Protein AF-A0A095A6L1-F1 (afdb_monomer)

Sequence (215 aa):
MIGRLLLNKTKKHEIIIYGRMLADMNKDVTNCPVNNCVIHTDTTRWIQSDLILIPNRQFPSGKRPHQQAWVAFEYESALHTRFSDELNDKINFTASYRFDSTIRTPYGMYTPNEPKTDDINKTIHSTKSENIAKGKDRAVAWIVSNCYPRSPRNVYANELAKYITVDVYGRCGRMTCSGSQCFDLVRKHYKFYLSFENSLCQDYITEKFFFNALM

Organism: Schistosoma haematobium (NCBI:txid6185)

Mean predicted aligned error: 8.1 Å

pLDDT: mean 86.03, std 13.61, range [34.09, 98.44]

Nearest PDB structures (foldseek):
  8d0w-assembly1_A  TM=7.997E-01  e=1.303E-12  Homo sapiens
  3rmv-assembly1_A-2  TM=2.752E-01  e=1.554E+00  Homo sapiens
  3rmw-assembly1_A-2  TM=2.763E-01  e=3.515E+00  Homo sapiens
  8ixq-assembly1_C-3  TM=2.006E-01  e=5.122E+00  Streptomyces lincolnensis

Foldseek 3Di:
DPDDPPDDLPDAAEEEAQDDAPDDDPQQCVPPPRRSYHYDPPNVCQQVGQEYEDAAQGDDPDDHDPRHAYEDEYEDFPVPGDHDPVCPVVHDFYEYLDPPGRHHDNQDDDDDPDPPPVCPVVVVVPPPPDVLCPQAAAEEEEEDAPQQFQDCLVVVLVVVCVPGPYAYEYDNHPHYDDDCVVQVCCSRHYPYYDLDDSHDHPSRRHCSPPVRGPD

Radius of gyration: 22.22 Å; Cα contacts (8 Å, |Δi|>4): 313; chains: 1; bounding box: 54×36×62 Å

Secondary structure (DSSP, 8-state):
---------SSPEEEEE-S--SS------TTSS---EEEE--GGGGGG-SEEEE-SS----S---TT-EEEEEE-S-TTT----GGGGGG-SEEEESSTTSSEE--S------PPPTT-HHHHHHT-----TTTT--EEEEEE---SS-BSTHHHHHHHHTTTS-EEEESTTSSB---TTHHHHHHHHHEEEE----SB--TT---HHHHTTT--

Solvent-accessible surface area (backbone atoms only — not comparable to full-atom values): 13209 Å² total; per-residue (Å²): 132,89,79,75,79,84,70,79,68,83,60,75,41,37,34,26,39,53,36,73,66,93,63,93,70,86,75,78,38,78,89,42,100,74,42,44,60,48,75,39,69,62,54,86,53,52,82,81,24,46,32,37,38,25,43,51,84,45,71,85,93,66,90,75,56,92,80,43,43,32,28,44,34,43,89,64,51,76,93,76,44,69,81,51,81,88,45,58,94,61,48,76,39,37,32,17,40,35,86,86,33,76,40,70,52,48,71,62,79,90,73,82,81,74,71,59,91,85,39,68,75,56,65,68,64,68,69,66,81,69,66,84,53,66,83,36,84,41,56,32,38,32,77,41,65,75,78,81,48,78,32,67,51,66,62,52,53,58,57,50,44,77,81,44,68,60,49,37,25,36,76,66,36,91,39,83,67,62,78,69,59,41,51,54,49,43,66,55,30,32,65,40,68,60,52,73,54,56,47,84,50,82,66,67,59,46,54,44,44,60,64,62,60,70,106

Structure (mmCIF, N/CA/C/O backbone):
data_AF-A0A095A6L1-F1
#
_entry.id   AF-A0A095A6L1-F1
#
loop_
_atom_site.group_PDB
_atom_site.id
_atom_site.type_symbol
_atom_site.label_atom_id
_atom_site.label_alt_id
_atom_site.label_comp_id
_atom_site.label_asym_id
_atom_site.label_entity_id
_atom_site.label_seq_id
_atom_site.pdbx_PDB_ins_code
_atom_site.Cartn_x
_atom_site.Cartn_y
_atom_site.Cartn_z
_atom_site.occupancy
_atom_site.B_iso_or_equiv
_atom_site.auth_seq_id
_atom_site.auth_comp_id
_atom_site.auth_asym_id
_atom_site.auth_atom_id
_atom_site.pdbx_PDB_model_num
ATOM 1 N N . MET A 1 1 ? 27.051 -21.964 -0.707 1.00 34.09 1 MET A N 1
ATOM 2 C CA . MET A 1 1 ? 27.735 -21.281 -1.828 1.00 34.09 1 MET A CA 1
ATOM 3 C C . MET A 1 1 ? 27.238 -19.847 -1.897 1.00 34.09 1 MET A C 1
ATOM 5 O O . MET A 1 1 ? 26.078 -19.634 -2.217 1.00 34.09 1 MET A O 1
ATOM 9 N N . ILE A 1 2 ? 28.076 -18.878 -1.525 1.00 44.38 2 ILE A N 1
ATOM 10 C CA . ILE A 1 2 ? 27.745 -17.447 -1.570 1.00 44.38 2 ILE A CA 1
ATOM 11 C C . ILE A 1 2 ? 28.014 -16.974 -3.001 1.00 44.38 2 ILE A C 1
ATOM 13 O O . ILE A 1 2 ? 29.119 -16.552 -3.333 1.00 44.38 2 ILE A O 1
ATOM 17 N N . GLY A 1 3 ? 27.023 -17.123 -3.879 1.00 37.75 3 GLY A N 1
ATOM 18 C CA . GLY A 1 3 ? 27.090 -16.576 -5.229 1.00 37.75 3 GLY A CA 1
ATOM 19 C C . GLY A 1 3 ? 26.995 -15.055 -5.168 1.00 37.75 3 GLY A C 1
ATOM 20 O O . GLY A 1 3 ? 25.899 -14.508 -5.092 1.00 37.75 3 GLY A O 1
ATOM 21 N N . ARG A 1 4 ? 28.132 -14.350 -5.184 1.00 51.56 4 ARG A N 1
ATOM 22 C CA . ARG A 1 4 ? 28.132 -12.915 -5.491 1.00 51.56 4 ARG A CA 1
ATOM 23 C C . ARG A 1 4 ? 27.831 -12.772 -6.978 1.00 51.56 4 ARG A C 1
ATOM 25 O O . ARG A 1 4 ? 28.688 -13.049 -7.809 1.00 51.56 4 ARG A O 1
ATOM 32 N N . LEU A 1 5 ? 26.611 -12.349 -7.298 1.00 57.62 5 LEU A N 1
ATOM 33 C CA . LEU A 1 5 ? 26.255 -11.865 -8.629 1.00 57.62 5 LEU A CA 1
ATOM 34 C C . LEU A 1 5 ? 27.254 -10.757 -9.007 1.00 57.62 5 LEU A C 1
ATOM 36 O O . LEU A 1 5 ? 27.261 -9.685 -8.397 1.00 57.62 5 LEU A O 1
ATOM 40 N N . LEU A 1 6 ? 28.142 -11.037 -9.964 1.00 53.16 6 LEU A N 1
ATOM 41 C CA . LEU A 1 6 ? 29.071 -10.053 -10.515 1.00 53.16 6 LEU A CA 1
ATOM 42 C C . LEU A 1 6 ? 28.277 -9.121 -11.429 1.00 53.16 6 LEU A C 1
ATOM 44 O O . LEU A 1 6 ? 28.143 -9.341 -12.628 1.00 53.16 6 LEU A O 1
ATOM 48 N N . LEU A 1 7 ? 27.683 -8.100 -10.824 1.00 62.72 7 LEU A N 1
ATOM 49 C CA . LEU A 1 7 ? 26.917 -7.088 -11.532 1.00 62.72 7 LEU A CA 1
ATOM 50 C C . LEU A 1 7 ? 27.897 -6.122 -12.202 1.00 62.72 7 LEU A C 1
ATOM 52 O O . LEU A 1 7 ? 28.748 -5.532 -11.535 1.00 62.72 7 LEU A O 1
ATOM 56 N N . ASN A 1 8 ? 27.800 -5.974 -13.523 1.00 63.81 8 ASN A N 1
ATOM 57 C CA . ASN A 1 8 ? 28.605 -5.010 -14.264 1.00 63.81 8 ASN A CA 1
ATOM 58 C C . ASN A 1 8 ? 28.194 -3.581 -13.860 1.00 63.81 8 ASN A C 1
ATOM 60 O O . ASN A 1 8 ? 27.145 -3.096 -14.275 1.00 63.81 8 ASN A O 1
ATOM 64 N N . LYS A 1 9 ? 29.026 -2.910 -13.055 1.00 68.94 9 LYS A N 1
ATOM 65 C CA . LYS A 1 9 ? 28.759 -1.555 -12.538 1.00 68.94 9 LYS A CA 1
ATOM 66 C C . LYS A 1 9 ? 29.249 -0.420 -13.445 1.00 68.94 9 LYS A C 1
ATOM 68 O O . LYS A 1 9 ? 29.127 0.741 -13.070 1.00 68.94 9 LYS A O 1
ATOM 73 N N . THR A 1 10 ? 29.831 -0.728 -14.608 1.00 77.38 10 THR A N 1
ATOM 74 C CA . THR A 1 10 ? 30.423 0.299 -15.491 1.00 77.38 10 THR A CA 1
ATOM 75 C C . THR A 1 10 ? 29.387 1.029 -16.342 1.00 77.38 10 THR A C 1
ATOM 77 O O . THR A 1 10 ? 29.510 2.233 -16.556 1.00 77.38 10 THR A O 1
ATOM 80 N N . LYS A 1 11 ? 28.336 0.334 -16.793 1.00 85.69 11 LYS A N 1
ATOM 81 C CA . LYS A 1 11 ? 27.222 0.948 -17.526 1.00 85.69 11 LYS A CA 1
ATOM 82 C C . LYS A 1 11 ? 26.260 1.603 -16.535 1.00 85.69 11 LYS A C 1
ATOM 84 O O . LYS A 1 11 ? 25.824 0.946 -15.596 1.00 85.69 11 LYS A O 1
ATOM 89 N N . LYS A 1 12 ? 25.892 2.869 -16.748 1.00 90.12 12 LYS A N 1
ATOM 90 C CA . LYS A 1 12 ? 24.749 3.477 -16.049 1.00 90.12 12 LYS A CA 1
ATOM 91 C C . LYS A 1 12 ? 23.446 3.037 -16.715 1.00 90.12 12 LYS A C 1
ATOM 93 O O . LYS A 1 12 ? 23.370 3.045 -17.941 1.00 90.12 12 LYS A O 1
ATOM 98 N N . HIS A 1 13 ? 22.461 2.660 -15.908 1.00 91.88 13 HIS A N 1
ATOM 99 C CA . HIS A 1 13 ? 21.130 2.277 -16.365 1.00 91.88 13 HIS A CA 1
ATOM 100 C C . HIS A 1 13 ? 20.117 3.392 -16.137 1.00 91.88 13 HIS A C 1
ATOM 102 O O . HIS A 1 13 ? 20.045 3.968 -15.052 1.00 91.88 13 HIS A O 1
ATOM 108 N N . GLU A 1 14 ? 19.317 3.666 -17.156 1.00 94.62 14 GLU A N 1
ATOM 109 C CA . GLU A 1 14 ? 18.352 4.761 -17.177 1.00 94.62 14 GLU A CA 1
ATOM 110 C C . GLU A 1 14 ? 16.942 4.217 -16.907 1.00 94.62 14 GLU A C 1
ATOM 112 O O . GLU A 1 14 ? 16.437 3.375 -17.655 1.00 94.62 14 GLU A O 1
ATOM 117 N N . ILE A 1 15 ? 16.301 4.699 -15.838 1.00 95.19 15 ILE A N 1
ATOM 118 C CA . ILE A 1 15 ? 14.963 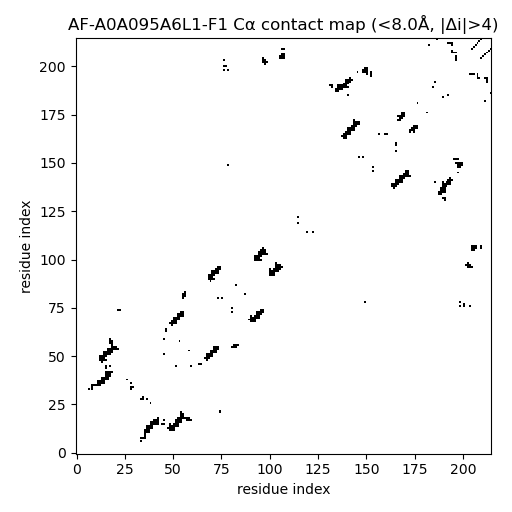4.277 -15.407 1.00 95.19 15 ILE A CA 1
ATOM 119 C C . ILE A 1 15 ? 14.009 5.469 -15.473 1.00 95.19 15 ILE A C 1
ATOM 121 O O . ILE A 1 15 ? 14.272 6.503 -14.861 1.00 95.19 15 ILE A O 1
ATOM 125 N N . ILE A 1 16 ? 12.872 5.326 -16.156 1.00 95.62 16 ILE A N 1
ATOM 126 C CA . ILE A 1 16 ? 11.839 6.370 -16.235 1.00 95.62 16 ILE A CA 1
ATOM 127 C C . ILE A 1 16 ? 10.620 5.969 -15.422 1.00 95.62 16 ILE A C 1
ATOM 129 O O . ILE A 1 16 ? 10.028 4.924 -15.665 1.00 95.62 16 ILE A O 1
ATOM 133 N N . ILE A 1 17 ? 10.186 6.840 -14.519 1.00 94.12 17 ILE A N 1
ATOM 134 C CA . ILE A 1 17 ? 8.842 6.783 -13.945 1.00 94.12 17 ILE A CA 1
ATOM 135 C C . ILE A 1 17 ? 7.921 7.544 -14.895 1.00 94.12 17 ILE A C 1
ATOM 137 O O . ILE A 1 17 ? 7.976 8.771 -14.959 1.00 94.12 17 ILE A O 1
ATOM 141 N N . TYR A 1 18 ? 7.109 6.820 -15.666 1.00 92.50 18 TYR A N 1
ATOM 142 C CA . TYR A 1 18 ? 6.350 7.427 -16.763 1.00 92.50 18 TYR A CA 1
ATOM 143 C C . TYR A 1 18 ? 5.071 8.138 -16.307 1.00 92.50 18 TYR A C 1
ATOM 145 O O . TYR A 1 18 ? 4.607 9.073 -16.949 1.00 92.50 18 TYR A O 1
ATOM 153 N N . GLY A 1 19 ? 4.485 7.700 -15.197 1.00 87.25 19 GLY A N 1
ATOM 154 C CA . GLY A 1 19 ? 3.240 8.251 -14.673 1.00 87.25 19 GLY A CA 1
ATOM 155 C C . GLY A 1 19 ? 3.400 8.848 -13.281 1.00 87.25 19 GLY A C 1
ATOM 156 O O . GLY A 1 19 ? 4.442 8.755 -12.635 1.00 87.25 19 GLY A O 1
ATOM 157 N N . ARG A 1 20 ? 2.312 9.421 -12.769 1.00 85.44 20 ARG A N 1
ATOM 158 C CA . ARG A 1 20 ? 2.208 9.779 -11.354 1.00 85.44 20 ARG A CA 1
ATOM 159 C C . ARG A 1 20 ? 2.160 8.528 -10.470 1.00 85.44 20 ARG A C 1
ATOM 161 O O . ARG A 1 20 ? 1.270 7.696 -10.633 1.00 85.44 20 ARG A O 1
ATOM 168 N N . MET A 1 21 ? 3.074 8.461 -9.507 1.00 83.00 21 MET A N 1
ATOM 169 C CA . MET A 1 21 ? 3.070 7.467 -8.433 1.00 83.00 21 MET A CA 1
ATOM 170 C C . MET A 1 21 ? 2.010 7.821 -7.382 1.00 83.00 21 MET A C 1
ATOM 172 O O . MET A 1 21 ? 1.840 8.995 -7.046 1.00 83.00 21 MET A O 1
ATOM 176 N N . LEU A 1 22 ? 1.308 6.812 -6.860 1.00 77.56 22 LEU A N 1
ATOM 177 C CA . LEU A 1 22 ? 0.374 6.982 -5.737 1.00 77.56 22 LEU A CA 1
ATOM 178 C C . LEU A 1 22 ? 1.087 7.027 -4.382 1.00 77.56 22 LEU A C 1
ATOM 180 O O . LEU A 1 22 ? 0.604 7.682 -3.463 1.00 77.56 22 LEU A O 1
ATOM 184 N N . ALA A 1 23 ? 2.236 6.363 -4.283 1.00 75.75 23 ALA A N 1
ATOM 185 C CA . ALA A 1 23 ? 3.108 6.384 -3.122 1.00 75.75 23 ALA A CA 1
ATOM 186 C C . ALA A 1 23 ? 4.511 6.827 -3.527 1.00 75.75 23 ALA A C 1
ATOM 188 O O . ALA A 1 23 ? 4.993 6.489 -4.613 1.00 75.75 23 ALA A O 1
ATOM 189 N N . ASP A 1 24 ? 5.160 7.586 -2.650 1.00 72.94 24 ASP A N 1
ATOM 190 C CA . ASP A 1 24 ? 6.526 8.026 -2.883 1.00 72.94 24 ASP A CA 1
ATOM 191 C C . ASP A 1 24 ? 7.476 6.827 -2.879 1.00 72.94 24 ASP A C 1
ATOM 193 O O . ASP A 1 24 ? 7.449 5.972 -1.995 1.00 72.94 24 ASP A O 1
ATOM 197 N N . MET A 1 25 ? 8.336 6.778 -3.891 1.00 79.12 25 MET A N 1
ATOM 198 C CA . MET A 1 25 ? 9.403 5.794 -4.001 1.00 79.12 25 MET A CA 1
ATOM 199 C C . MET A 1 25 ? 10.727 6.484 -3.703 1.00 79.12 25 MET A C 1
ATOM 201 O O . MET A 1 25 ? 11.013 7.546 -4.264 1.00 79.12 25 MET A O 1
ATOM 205 N N . ASN A 1 26 ? 11.554 5.865 -2.858 1.00 82.44 26 ASN A N 1
ATOM 206 C CA . ASN A 1 26 ? 12.917 6.333 -2.657 1.00 82.44 26 ASN A CA 1
ATOM 207 C C . ASN A 1 26 ? 13.701 6.189 -3.971 1.00 82.44 26 ASN A C 1
ATOM 209 O O . ASN A 1 26 ? 13.868 5.085 -4.486 1.00 82.44 26 ASN A O 1
ATOM 213 N N . LYS A 1 27 ? 14.150 7.318 -4.524 1.00 85.88 27 LYS A N 1
ATOM 214 C CA . LYS A 1 27 ? 14.928 7.368 -5.771 1.00 85.88 27 LYS A CA 1
ATOM 215 C C . LYS A 1 27 ? 16.436 7.316 -5.524 1.00 85.88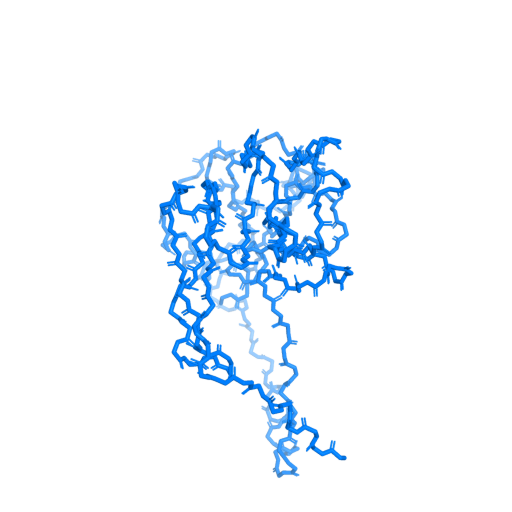 27 LYS A C 1
ATOM 217 O O . LYS A 1 27 ? 17.200 7.230 -6.483 1.00 85.88 27 LYS A O 1
ATOM 222 N N . ASP A 1 28 ? 16.864 7.390 -4.266 1.00 87.69 28 ASP A N 1
ATOM 223 C CA . ASP A 1 28 ? 18.260 7.240 -3.889 1.00 87.69 28 ASP A CA 1
ATOM 224 C C . ASP A 1 28 ? 18.631 5.755 -3.838 1.00 87.69 28 ASP A C 1
ATOM 226 O O . ASP A 1 28 ? 18.217 5.007 -2.951 1.00 87.69 28 ASP A O 1
ATOM 230 N N . VAL A 1 29 ? 19.424 5.340 -4.822 1.00 87.56 29 VAL A N 1
ATOM 231 C CA . VAL A 1 29 ? 19.904 3.964 -4.980 1.00 87.56 29 VAL A CA 1
ATOM 232 C C . VAL A 1 29 ? 21.335 3.775 -4.474 1.00 87.56 29 VAL A C 1
ATOM 234 O O . VAL A 1 29 ? 21.905 2.703 -4.662 1.00 87.56 29 VAL A O 1
ATOM 237 N N . THR A 1 30 ? 21.949 4.782 -3.841 1.00 86.81 30 THR A N 1
ATOM 238 C CA . THR A 1 30 ? 23.368 4.744 -3.428 1.00 86.81 30 THR A CA 1
ATOM 239 C C . THR A 1 30 ? 23.703 3.545 -2.542 1.00 86.81 30 THR A C 1
ATOM 241 O O . THR A 1 30 ? 24.743 2.911 -2.740 1.00 86.81 30 THR A O 1
ATOM 244 N N . ASN A 1 31 ? 22.788 3.194 -1.634 1.00 85.25 31 ASN A N 1
ATOM 245 C CA . ASN A 1 31 ? 22.919 2.090 -0.680 1.00 85.25 31 ASN A CA 1
ATOM 246 C C . ASN A 1 31 ? 22.417 0.735 -1.213 1.00 85.25 31 ASN A C 1
ATOM 248 O O . ASN A 1 31 ? 22.417 -0.257 -0.482 1.00 85.25 31 ASN A O 1
ATOM 252 N N . CYS A 1 32 ? 21.984 0.659 -2.474 1.00 83.44 32 CYS A N 1
ATOM 253 C CA . CYS A 1 32 ? 21.548 -0.594 -3.082 1.00 83.44 32 CYS A CA 1
ATOM 254 C C . CYS A 1 32 ? 22.753 -1.433 -3.561 1.00 83.44 32 CYS A C 1
ATOM 256 O O . CYS A 1 32 ? 23.757 -0.880 -4.018 1.00 83.44 32 CYS A O 1
ATOM 258 N N . PRO A 1 33 ? 22.662 -2.781 -3.549 1.00 84.44 33 PRO A N 1
ATOM 259 C CA . PRO A 1 33 ? 23.710 -3.649 -4.105 1.00 84.44 33 PRO A CA 1
ATOM 260 C C . PRO A 1 33 ? 24.077 -3.308 -5.563 1.00 84.44 33 PRO A C 1
ATOM 262 O O . PRO A 1 33 ? 25.253 -3.371 -5.948 1.00 84.44 33 PRO A O 1
ATOM 265 N N . VAL A 1 34 ? 23.065 -2.899 -6.341 1.00 84.62 34 VAL A N 1
ATOM 266 C CA . VAL A 1 34 ? 23.158 -2.289 -7.675 1.00 84.62 34 VAL A CA 1
ATOM 267 C C . VAL A 1 34 ? 22.797 -0.813 -7.540 1.00 84.62 34 VAL A C 1
ATOM 269 O O . VAL A 1 34 ? 21.657 -0.495 -7.218 1.00 84.62 34 VAL A O 1
ATOM 272 N N . ASN A 1 35 ? 23.758 0.074 -7.781 1.00 87.88 35 ASN A N 1
ATOM 273 C CA . ASN A 1 35 ? 23.603 1.520 -7.590 1.00 87.88 35 ASN A CA 1
ATOM 274 C C . ASN A 1 35 ? 24.013 2.350 -8.820 1.00 87.88 35 ASN A C 1
ATOM 276 O O . ASN A 1 35 ? 23.955 3.575 -8.799 1.00 87.88 35 ASN A O 1
ATOM 280 N N . ASN A 1 36 ? 24.389 1.696 -9.918 1.00 91.00 36 ASN A N 1
ATOM 281 C CA . ASN A 1 36 ? 24.668 2.303 -11.219 1.00 91.00 36 ASN A CA 1
ATOM 282 C C . ASN A 1 36 ? 23.375 2.574 -12.013 1.00 91.00 36 ASN A C 1
ATOM 284 O O . ASN A 1 36 ? 23.319 2.318 -13.214 1.00 91.00 36 ASN A O 1
ATOM 288 N N . CYS A 1 37 ? 22.342 3.092 -11.346 1.00 90.75 37 CYS A N 1
ATOM 289 C CA . CYS A 1 37 ? 21.050 3.433 -11.941 1.00 90.75 37 CYS A CA 1
ATOM 290 C C . CYS A 1 37 ? 20.754 4.922 -11.742 1.00 90.75 37 CYS A C 1
ATOM 292 O O . CYS A 1 37 ? 21.097 5.492 -10.707 1.00 90.75 37 CYS A O 1
ATOM 294 N N . VAL A 1 38 ? 20.085 5.542 -12.710 1.00 92.56 38 VAL A N 1
ATOM 295 C CA . VAL A 1 38 ? 19.577 6.913 -12.610 1.00 92.56 38 VAL A CA 1
ATOM 296 C C . VAL A 1 38 ? 18.078 6.890 -12.875 1.00 92.56 38 VAL A C 1
ATOM 298 O O . VAL A 1 38 ? 17.626 6.380 -13.899 1.00 92.56 38 VAL A O 1
ATOM 301 N N . ILE A 1 39 ? 17.302 7.409 -11.922 1.00 93.69 39 ILE A N 1
ATOM 302 C CA . ILE A 1 39 ? 15.840 7.432 -11.989 1.00 93.69 39 ILE A CA 1
ATOM 303 C C . ILE A 1 39 ? 15.379 8.832 -12.397 1.00 93.69 39 ILE A C 1
ATOM 305 O O . ILE A 1 39 ? 15.656 9.814 -11.707 1.00 93.69 39 ILE A O 1
ATOM 309 N N . HIS A 1 40 ? 14.621 8.918 -13.486 1.00 93.75 40 HIS A N 1
ATOM 310 C CA . HIS A 1 40 ? 14.054 10.155 -14.009 1.00 93.75 40 HIS A CA 1
ATOM 311 C C . HIS A 1 40 ? 12.526 10.144 -13.950 1.00 93.75 40 HIS A C 1
ATOM 313 O O . HIS A 1 40 ? 11.877 9.108 -14.073 1.00 93.75 40 HIS A O 1
ATOM 319 N N . THR A 1 41 ? 11.948 11.333 -13.801 1.00 92.56 41 THR A N 1
ATOM 320 C CA . THR A 1 41 ? 10.503 11.584 -13.951 1.00 92.56 41 THR A CA 1
ATOM 321 C C . THR A 1 41 ? 10.171 12.347 -15.230 1.00 92.56 41 THR A C 1
ATOM 323 O O . THR A 1 41 ? 9.002 12.571 -15.523 1.00 92.56 41 THR A O 1
ATOM 326 N N . ASP A 1 42 ? 11.189 12.780 -15.977 1.00 93.44 42 ASP A N 1
ATOM 327 C CA . ASP A 1 42 ? 11.012 13.386 -17.291 1.00 93.44 42 ASP A CA 1
ATOM 328 C C . ASP A 1 42 ? 10.680 12.291 -18.308 1.00 93.44 42 ASP A C 1
ATOM 330 O O . ASP A 1 42 ? 11.540 11.518 -18.740 1.00 93.44 42 ASP A O 1
ATOM 334 N N . THR A 1 43 ? 9.402 12.219 -18.666 1.00 93.94 43 THR A N 1
ATOM 335 C CA . THR A 1 43 ? 8.849 11.186 -19.541 1.00 93.94 43 THR A CA 1
ATOM 336 C C . THR A 1 43 ? 9.308 11.330 -20.989 1.00 93.94 43 THR A C 1
ATOM 338 O O . THR A 1 43 ? 9.207 10.367 -21.749 1.00 93.94 43 THR A O 1
ATOM 341 N N . THR A 1 44 ? 9.865 12.480 -21.388 1.00 93.94 44 THR A N 1
ATOM 342 C CA . THR A 1 44 ? 10.368 12.701 -22.756 1.00 93.94 44 THR A CA 1
ATOM 343 C C . THR A 1 44 ? 11.585 11.830 -23.077 1.00 93.94 44 THR A C 1
ATOM 345 O O . THR A 1 44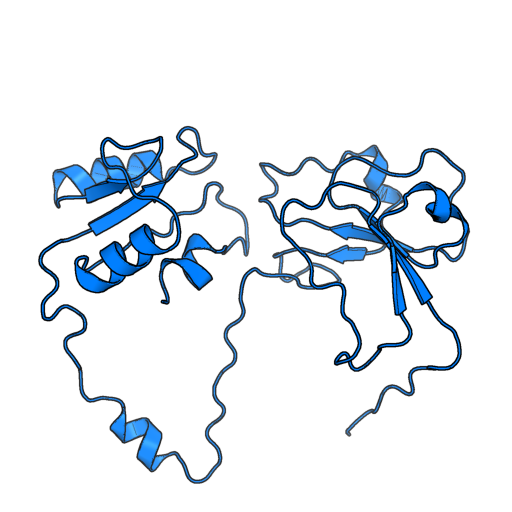 ? 11.808 11.474 -24.233 1.00 93.94 44 THR A O 1
ATOM 348 N N . ARG A 1 45 ? 12.314 11.391 -22.043 1.00 93.75 45 ARG A N 1
ATOM 349 C CA . ARG A 1 45 ? 13.508 10.533 -22.130 1.00 93.75 45 ARG A CA 1
ATOM 350 C C . ARG A 1 45 ? 13.203 9.045 -22.287 1.00 93.75 45 ARG A C 1
ATOM 352 O O . ARG A 1 45 ? 14.107 8.211 -22.232 1.00 93.75 45 ARG A O 1
ATOM 359 N N . TRP A 1 46 ? 11.929 8.684 -22.442 1.00 95.12 46 TRP A N 1
ATOM 360 C CA . TRP A 1 46 ? 11.517 7.286 -22.449 1.00 95.12 46 TRP A CA 1
ATOM 361 C C . TRP A 1 46 ? 12.231 6.468 -23.526 1.00 95.12 46 TRP A C 1
ATOM 363 O O . TRP A 1 46 ? 12.580 5.333 -23.242 1.00 95.12 46 TRP A O 1
ATOM 373 N N . ILE A 1 47 ? 12.540 7.018 -24.705 1.00 95.44 47 ILE A N 1
ATOM 374 C CA . ILE A 1 47 ? 13.206 6.276 -25.795 1.00 95.44 47 ILE A CA 1
ATOM 375 C C . ILE A 1 47 ? 14.618 5.813 -25.404 1.00 95.44 47 ILE A C 1
ATOM 377 O O . ILE A 1 47 ? 15.028 4.722 -25.790 1.00 95.44 47 ILE A O 1
ATOM 381 N N . GLN A 1 48 ? 15.362 6.621 -24.645 1.00 93.12 48 GLN A N 1
ATOM 382 C CA . GLN A 1 48 ? 16.752 6.328 -24.274 1.00 93.12 48 GLN A CA 1
ATOM 383 C C . GLN A 1 48 ? 16.871 5.434 -23.033 1.00 93.12 48 GLN A C 1
ATOM 385 O O . GLN A 1 48 ? 17.971 5.014 -22.685 1.00 93.12 48 GLN A O 1
ATOM 390 N N . SER A 1 49 ? 15.756 5.169 -22.353 1.00 95.38 49 SER A N 1
ATOM 391 C CA . SER A 1 49 ? 15.748 4.423 -21.101 1.00 95.38 49 SER A CA 1
ATOM 392 C C . SER A 1 49 ? 15.903 2.916 -21.285 1.00 95.38 49 SER A C 1
ATOM 394 O O . SER A 1 49 ? 15.369 2.337 -22.236 1.00 95.38 49 SER A O 1
ATOM 396 N N . ASP A 1 50 ? 16.590 2.269 -20.341 1.00 95.00 50 ASP A N 1
ATOM 397 C CA . ASP A 1 50 ? 16.658 0.808 -20.267 1.00 95.00 50 ASP A CA 1
ATOM 398 C C . ASP A 1 50 ? 15.373 0.230 -19.645 1.00 95.00 50 ASP A C 1
ATOM 400 O O . ASP A 1 50 ? 14.973 -0.888 -19.975 1.00 95.00 50 ASP A O 1
ATOM 404 N N . LEU A 1 51 ? 14.708 0.976 -18.753 1.00 95.31 51 LEU A N 1
ATOM 405 C CA . LEU A 1 51 ? 13.511 0.519 -18.047 1.00 95.31 51 LEU A CA 1
ATOM 406 C C . LEU A 1 51 ? 12.478 1.634 -17.860 1.00 95.31 51 LEU A C 1
ATOM 408 O O . LEU A 1 51 ? 12.812 2.755 -17.477 1.00 95.31 51 LEU A O 1
ATOM 412 N N . ILE A 1 52 ? 11.203 1.295 -18.052 1.00 95.31 52 ILE A N 1
ATOM 413 C CA . ILE A 1 52 ? 10.067 2.172 -17.762 1.00 95.31 52 ILE A CA 1
ATOM 414 C C . ILE A 1 52 ? 9.229 1.574 -16.637 1.00 95.31 52 ILE A C 1
ATOM 416 O O . ILE A 1 52 ? 8.712 0.466 -16.759 1.00 95.31 52 ILE A O 1
ATOM 420 N N . LEU A 1 53 ? 9.068 2.337 -15.561 1.00 94.06 53 LEU A N 1
ATOM 421 C CA . LEU A 1 53 ? 8.120 2.082 -14.490 1.00 94.06 53 LEU A CA 1
ATOM 422 C C . LEU A 1 53 ? 6.786 2.755 -14.833 1.00 94.06 53 LEU A C 1
ATOM 424 O O . LEU A 1 53 ? 6.723 3.971 -15.044 1.00 94.06 53 LEU A O 1
ATOM 428 N N . ILE A 1 54 ? 5.724 1.958 -14.882 1.00 91.88 54 ILE A N 1
ATOM 429 C CA . ILE A 1 54 ? 4.376 2.356 -15.287 1.00 91.88 54 ILE A CA 1
ATOM 430 C C . ILE A 1 54 ? 3.468 2.236 -14.056 1.00 91.88 54 ILE A C 1
ATOM 432 O O . ILE A 1 54 ? 2.961 1.149 -13.781 1.00 91.88 54 ILE A O 1
ATOM 436 N N . PRO A 1 55 ? 3.291 3.321 -13.278 1.00 89.06 55 PRO A N 1
ATOM 437 C CA . PRO A 1 55 ? 2.532 3.283 -12.026 1.00 89.06 55 PRO A CA 1
ATOM 438 C C . PRO A 1 55 ? 1.022 3.457 -12.191 1.00 89.06 55 PRO A C 1
ATOM 440 O O . PRO A 1 55 ? 0.286 3.528 -11.212 1.00 89.06 55 PRO A O 1
ATOM 443 N N . ASN A 1 56 ? 0.568 3.674 -13.423 1.00 83.06 56 ASN A N 1
ATOM 444 C CA . ASN A 1 56 ? -0.827 3.886 -13.768 1.00 83.06 56 ASN A CA 1
ATOM 445 C C . ASN A 1 56 ? -1.015 3.625 -15.274 1.00 83.06 56 ASN A C 1
ATOM 447 O O . ASN A 1 56 ? -0.160 3.053 -15.937 1.00 83.06 56 ASN A O 1
ATOM 451 N N . ARG A 1 57 ? -2.130 4.076 -15.849 1.00 79.44 57 ARG A N 1
ATOM 452 C CA . ARG A 1 57 ? -2.489 3.861 -17.262 1.00 79.44 57 ARG A CA 1
ATOM 453 C C . ARG A 1 57 ? -1.698 4.683 -18.284 1.00 79.44 57 ARG A C 1
ATOM 455 O O . ARG A 1 57 ? -2.010 4.619 -19.467 1.00 79.44 57 ARG A O 1
ATOM 462 N N . GLN A 1 58 ? -0.747 5.503 -17.859 1.00 85.94 58 GLN A N 1
ATOM 463 C CA . GLN A 1 58 ? 0.044 6.327 -18.763 1.00 85.94 58 GLN A CA 1
ATOM 464 C C . GLN A 1 58 ? 1.284 5.550 -19.190 1.00 85.94 58 GLN A C 1
ATOM 466 O O . GLN A 1 58 ? 2.084 5.132 -18.355 1.00 85.94 58 GLN A O 1
ATOM 471 N N . PHE A 1 59 ? 1.443 5.378 -20.498 1.00 88.69 59 PHE A N 1
ATOM 472 C CA . PHE A 1 59 ? 2.594 4.724 -21.107 1.00 88.69 59 PHE A CA 1
ATOM 473 C C . PHE A 1 59 ? 2.908 5.361 -22.472 1.00 88.69 59 PHE A C 1
ATOM 475 O O . PHE A 1 59 ? 2.027 5.993 -23.066 1.00 88.69 59 PHE A O 1
ATOM 482 N N . PRO A 1 60 ? 4.144 5.222 -22.986 1.00 91.38 60 PRO A N 1
ATOM 483 C CA . PRO A 1 60 ? 4.516 5.799 -24.273 1.00 91.38 60 PRO A CA 1
ATOM 484 C C . PRO A 1 60 ? 3.693 5.263 -25.453 1.00 91.38 60 PRO A C 1
ATOM 486 O O . PRO A 1 60 ? 3.486 4.058 -25.578 1.00 91.38 60 PRO A O 1
ATOM 489 N N . SER A 1 61 ? 3.303 6.147 -26.376 1.00 87.31 61 SER A N 1
ATOM 490 C CA . SER A 1 61 ? 2.541 5.812 -27.593 1.00 87.31 61 SER A CA 1
ATOM 491 C C . SER A 1 61 ? 3.408 5.471 -28.821 1.00 87.31 61 SER A C 1
ATOM 493 O O . SER A 1 61 ? 2.900 5.396 -29.937 1.00 87.31 61 SER A O 1
ATOM 495 N N . GLY A 1 62 ? 4.717 5.259 -28.641 1.00 87.06 62 GLY A N 1
ATOM 496 C CA . GLY A 1 62 ? 5.669 4.995 -29.727 1.00 87.06 62 GLY A CA 1
ATOM 497 C C . GLY A 1 62 ? 6.121 3.537 -29.846 1.00 87.06 62 GLY A C 1
ATOM 498 O O . GLY A 1 62 ? 5.806 2.684 -29.015 1.00 87.06 62 GLY A O 1
ATOM 499 N N . LYS A 1 63 ? 6.930 3.250 -30.877 1.00 90.25 63 LYS A N 1
ATOM 500 C CA . LYS A 1 63 ? 7.583 1.942 -31.027 1.00 90.25 63 LYS A CA 1
ATOM 501 C C . LYS A 1 63 ? 8.597 1.748 -29.900 1.00 90.25 63 LYS A C 1
ATOM 503 O O . LYS A 1 63 ? 9.606 2.446 -29.836 1.00 90.25 63 LYS A O 1
ATOM 508 N N . ARG A 1 64 ? 8.326 0.776 -29.033 1.00 91.25 64 ARG A N 1
ATOM 509 C CA . ARG A 1 64 ? 9.202 0.400 -27.924 1.00 91.25 64 ARG A CA 1
ATOM 510 C C . ARG A 1 64 ? 10.579 -0.070 -28.437 1.00 91.25 64 ARG A C 1
ATOM 512 O O . ARG A 1 64 ? 10.620 -0.960 -29.291 1.00 91.25 64 ARG A O 1
ATOM 519 N N . PRO A 1 65 ? 11.698 0.471 -27.916 1.00 94.25 65 PRO A N 1
ATOM 520 C CA . PRO A 1 65 ? 13.033 -0.051 -28.196 1.00 94.25 65 PRO A CA 1
ATOM 521 C C . PRO A 1 65 ? 13.171 -1.517 -27.768 1.00 94.25 65 PRO A C 1
ATOM 523 O O . PRO A 1 65 ? 12.725 -1.896 -26.688 1.00 94.25 65 PRO A O 1
ATOM 526 N N . HIS A 1 66 ? 13.834 -2.340 -28.585 1.00 89.81 66 HIS A N 1
ATOM 527 C CA . HIS A 1 66 ? 13.908 -3.794 -28.370 1.00 89.81 66 HIS A CA 1
ATOM 528 C C . HIS A 1 66 ? 14.500 -4.210 -27.013 1.00 89.81 66 HIS A C 1
ATOM 530 O O . HIS A 1 66 ? 14.102 -5.234 -26.471 1.00 89.81 66 HIS A O 1
ATOM 536 N N . GLN A 1 67 ? 15.438 -3.432 -26.466 1.00 91.19 67 GLN A N 1
ATOM 537 C CA . GLN A 1 67 ? 16.123 -3.748 -25.204 1.00 91.19 67 GLN A CA 1
ATOM 538 C C . GLN A 1 67 ? 15.491 -3.087 -23.973 1.00 91.19 67 GLN A C 1
ATOM 540 O O . GLN A 1 67 ? 15.902 -3.368 -22.853 1.00 91.19 67 GLN A O 1
ATOM 545 N N . GLN A 1 68 ? 14.507 -2.208 -24.164 1.00 94.50 68 GLN A N 1
ATOM 546 C CA . GLN A 1 68 ? 13.861 -1.507 -23.062 1.00 94.50 68 GLN A CA 1
ATOM 547 C C . GLN A 1 68 ? 12.866 -2.431 -22.376 1.00 94.50 68 GLN A C 1
ATOM 549 O O . GLN A 1 68 ? 12.059 -3.028 -23.079 1.00 94.50 68 GLN A O 1
ATOM 554 N N . ALA A 1 69 ? 12.862 -2.516 -21.046 1.00 95.06 69 ALA A N 1
ATOM 555 C CA . ALA A 1 69 ? 11.889 -3.283 -20.265 1.00 95.06 69 ALA A CA 1
ATOM 556 C C . ALA A 1 69 ? 10.774 -2.391 -19.705 1.00 95.06 69 ALA A C 1
ATOM 558 O O . ALA A 1 69 ? 11.020 -1.250 -19.319 1.00 95.06 69 ALA A O 1
ATOM 559 N N . TRP A 1 70 ? 9.543 -2.899 -19.642 1.00 94.56 70 TRP A N 1
ATOM 560 C CA . TRP A 1 70 ? 8.410 -2.199 -19.029 1.00 94.56 70 TRP A CA 1
ATOM 561 C C . TRP A 1 70 ? 7.964 -2.935 -17.767 1.00 94.56 70 TRP A C 1
ATOM 563 O O . TRP A 1 70 ? 7.781 -4.157 -17.778 1.00 94.56 70 TRP A O 1
ATOM 573 N N . VAL A 1 71 ? 7.789 -2.177 -16.687 1.00 94.12 71 VAL A N 1
ATOM 574 C CA . VAL A 1 71 ? 7.395 -2.669 -15.369 1.00 94.12 71 VAL A CA 1
ATOM 575 C C . VAL A 1 71 ? 6.060 -2.055 -14.985 1.00 94.12 71 VAL A C 1
ATOM 577 O O . VAL A 1 71 ? 5.957 -0.842 -14.814 1.00 94.12 71 VAL A O 1
ATOM 580 N N . ALA A 1 72 ? 5.052 -2.900 -14.816 1.00 91.75 72 ALA A N 1
ATOM 581 C CA . ALA A 1 72 ? 3.778 -2.512 -14.231 1.00 91.75 72 ALA A CA 1
ATOM 582 C C . ALA A 1 72 ? 3.965 -2.338 -12.720 1.00 91.75 72 ALA A C 1
ATOM 584 O O . ALA A 1 72 ? 4.258 -3.315 -12.034 1.00 91.75 72 ALA A O 1
ATOM 585 N N . PHE A 1 73 ? 3.828 -1.117 -12.210 1.00 90.62 73 PHE A N 1
ATOM 586 C CA . PHE A 1 73 ? 3.977 -0.816 -10.788 1.00 90.62 73 PHE A CA 1
ATOM 587 C C . PHE A 1 73 ? 2.614 -0.552 -10.155 1.00 90.62 73 PHE A C 1
ATOM 589 O O . PHE A 1 73 ? 1.940 0.398 -10.538 1.00 90.62 73 PHE A O 1
ATOM 596 N N . GLU A 1 74 ? 2.216 -1.363 -9.176 1.00 87.38 74 GLU A N 1
ATOM 597 C CA . GLU A 1 74 ? 0.921 -1.224 -8.507 1.00 87.38 74 GLU A CA 1
ATOM 598 C C . GLU A 1 74 ? 1.034 -1.219 -7.006 1.00 87.38 74 GLU A C 1
ATOM 600 O O . GLU A 1 74 ? 1.599 -2.116 -6.379 1.00 87.38 74 GLU A O 1
ATOM 605 N N . TYR A 1 75 ? 0.393 -0.206 -6.446 1.00 87.62 75 TYR A N 1
ATOM 606 C CA . TYR A 1 75 ? 0.309 -0.010 -5.014 1.00 87.62 75 TYR A CA 1
ATOM 607 C C . TYR A 1 75 ? -1.111 -0.253 -4.490 1.00 87.62 75 TYR A C 1
ATOM 609 O O . TYR A 1 75 ? -1.283 -0.646 -3.344 1.00 87.62 75 TYR A O 1
ATOM 617 N N . GLU A 1 76 ? -2.129 -0.085 -5.339 1.00 89.38 76 GLU A N 1
ATOM 618 C CA . GLU A 1 76 ? -3.539 -0.239 -4.974 1.00 89.38 76 GLU A CA 1
ATOM 619 C C . GLU A 1 76 ? -4.091 -1.627 -5.308 1.00 89.38 76 GLU A C 1
ATOM 621 O O . GLU A 1 76 ? -3.572 -2.362 -6.146 1.00 89.38 76 GLU A O 1
ATOM 626 N N . SER A 1 77 ? -5.193 -1.990 -4.649 1.00 90.81 77 SER A N 1
ATOM 627 C CA . SER A 1 77 ? -5.875 -3.266 -4.890 1.00 90.81 77 SER A CA 1
ATOM 628 C C . SER A 1 77 ? -6.295 -3.443 -6.356 1.00 90.81 77 SER A C 1
ATOM 630 O O . SER A 1 77 ? -6.680 -2.473 -7.009 1.00 90.81 77 SER A O 1
ATOM 632 N N . ALA A 1 78 ? -6.384 -4.687 -6.839 1.00 88.50 78 ALA A N 1
ATOM 633 C CA . ALA A 1 78 ? -6.810 -4.982 -8.214 1.00 88.50 78 ALA A CA 1
ATOM 634 C C . ALA A 1 78 ? -8.201 -4.411 -8.583 1.00 88.50 78 ALA A C 1
ATOM 636 O O . ALA A 1 78 ? -8.487 -4.184 -9.751 1.00 88.50 78 ALA A O 1
ATOM 637 N N . LEU A 1 79 ? -9.065 -4.150 -7.593 1.00 88.50 79 LEU A N 1
ATOM 638 C CA . LEU A 1 79 ? -10.390 -3.539 -7.788 1.00 88.50 79 LEU A CA 1
ATOM 639 C C . LEU A 1 79 ? -10.346 -2.011 -7.979 1.00 88.50 79 LEU A C 1
ATOM 641 O O . LEU A 1 79 ? -11.336 -1.406 -8.403 1.00 88.50 79 LEU A O 1
ATOM 645 N N . HIS A 1 80 ? -9.222 -1.387 -7.634 1.00 84.94 80 HIS A N 1
ATOM 646 C CA . HIS A 1 80 ? -8.957 0.046 -7.773 1.00 84.94 80 HIS A CA 1
ATOM 647 C C . HIS A 1 80 ? -7.902 0.341 -8.842 1.00 84.94 80 HIS A C 1
ATOM 649 O O . HIS A 1 80 ? -7.909 1.421 -9.434 1.00 84.94 80 HIS A O 1
ATOM 655 N N . THR A 1 81 ? -7.074 -0.646 -9.156 1.00 79.06 81 THR A N 1
ATOM 656 C CA . THR A 1 81 ? -6.209 -0.670 -10.322 1.00 79.06 81 THR A CA 1
ATOM 657 C C . THR A 1 81 ? -7.016 -0.965 -11.573 1.00 79.06 81 THR A C 1
ATOM 659 O O . THR A 1 81 ? -8.003 -1.698 -11.571 1.00 79.06 81 THR A O 1
ATOM 662 N N . ARG A 1 82 ? -6.587 -0.386 -12.688 1.00 68.44 82 ARG A N 1
ATOM 663 C CA . ARG A 1 82 ? -7.138 -0.747 -13.982 1.00 68.44 82 ARG A CA 1
ATOM 664 C C . ARG A 1 82 ? -6.044 -0.731 -15.045 1.00 68.44 82 ARG A C 1
ATOM 666 O O . ARG A 1 82 ? -6.096 0.110 -15.943 1.00 68.44 82 ARG A O 1
ATOM 673 N N . PHE A 1 83 ? -5.047 -1.604 -14.955 1.00 68.00 83 PHE A N 1
ATOM 674 C CA . PHE A 1 83 ? -4.192 -1.834 -16.118 1.00 68.00 83 PHE A CA 1
ATOM 675 C C . PHE A 1 83 ? -5.072 -2.300 -17.273 1.00 68.00 83 PHE A C 1
ATOM 677 O O . PHE A 1 83 ? -5.866 -3.222 -17.113 1.00 68.00 83 PHE A O 1
ATOM 684 N N . SER A 1 84 ? -5.056 -1.558 -18.377 1.00 61.47 84 SER A N 1
ATOM 685 C CA . SER A 1 84 ? -5.862 -1.893 -19.545 1.00 61.47 84 SER A CA 1
ATOM 686 C C . SER A 1 84 ? -5.345 -3.178 -20.186 1.00 61.47 84 SER A C 1
ATOM 688 O O . SER A 1 84 ? -4.155 -3.488 -20.090 1.00 61.47 84 SER A O 1
ATOM 690 N N . ASP A 1 85 ? -6.216 -3.863 -20.928 1.00 64.81 85 ASP A N 1
ATOM 691 C CA . ASP A 1 85 ? -5.818 -4.955 -21.826 1.00 64.81 85 ASP A CA 1
ATOM 692 C C . ASP A 1 85 ? -4.696 -4.511 -22.793 1.00 64.81 85 ASP A C 1
ATOM 694 O O . ASP A 1 85 ? -3.862 -5.308 -23.210 1.00 64.81 85 ASP A O 1
ATOM 698 N N . GLU A 1 86 ? -4.600 -3.207 -23.082 1.00 66.56 86 GLU A N 1
ATOM 699 C CA . GLU A 1 86 ? -3.609 -2.591 -23.976 1.00 66.56 86 GLU A CA 1
ATOM 700 C C . GLU A 1 86 ? -2.152 -2.687 -23.495 1.00 66.56 86 GLU A C 1
ATOM 702 O O . GLU A 1 86 ? -1.229 -2.469 -24.294 1.00 66.56 86 GLU A O 1
ATOM 707 N N . LEU A 1 87 ? -1.940 -2.936 -22.199 1.00 74.75 87 LEU A N 1
ATOM 708 C CA . LEU A 1 87 ? -0.615 -3.099 -21.603 1.00 74.75 87 LEU A CA 1
ATOM 709 C C . LEU A 1 87 ? -0.196 -4.566 -21.507 1.00 74.75 87 LEU A C 1
ATOM 711 O O . LEU A 1 87 ? 0.998 -4.808 -21.369 1.00 74.75 87 LEU A O 1
ATOM 715 N N . ASN A 1 88 ? -1.125 -5.522 -21.602 1.00 71.94 88 ASN A N 1
ATOM 716 C CA . ASN A 1 88 ? -0.892 -6.908 -21.189 1.00 71.94 88 ASN A CA 1
ATOM 717 C C . ASN A 1 88 ? 0.349 -7.520 -21.867 1.00 71.94 88 ASN A C 1
ATOM 719 O O . ASN A 1 88 ? 1.323 -7.853 -21.196 1.00 71.94 88 ASN A O 1
ATOM 723 N N . ASP A 1 89 ? 0.401 -7.494 -23.201 1.00 81.81 89 ASP A N 1
ATOM 724 C CA . ASP A 1 89 ? 1.530 -8.044 -23.971 1.00 81.81 89 ASP A CA 1
ATOM 725 C C . ASP A 1 89 ? 2.768 -7.124 -24.004 1.00 81.81 89 ASP A C 1
ATOM 727 O O . ASP A 1 89 ? 3.795 -7.447 -24.604 1.00 81.81 89 ASP A O 1
ATOM 731 N N . LYS A 1 90 ? 2.683 -5.941 -23.383 1.00 85.88 90 LYS A N 1
ATOM 732 C CA . LYS A 1 90 ? 3.757 -4.939 -23.347 1.00 85.88 90 LYS A CA 1
ATOM 733 C C . LYS A 1 90 ? 4.517 -4.934 -22.028 1.00 85.88 90 LYS A C 1
ATOM 735 O O . LYS A 1 90 ?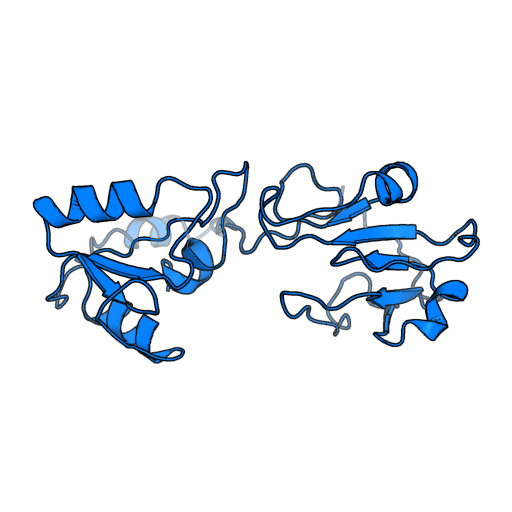 5.569 -4.301 -21.970 1.00 85.88 90 LYS A O 1
ATOM 740 N N . ILE A 1 91 ? 4.023 -5.587 -20.980 1.00 90.69 91 ILE A N 1
ATOM 741 C CA . ILE A 1 91 ? 4.681 -5.630 -19.671 1.00 90.69 91 ILE A CA 1
ATOM 742 C C . ILE A 1 91 ? 5.647 -6.814 -19.604 1.00 90.69 91 ILE A C 1
ATOM 744 O O . ILE A 1 91 ? 5.307 -7.932 -19.970 1.00 90.69 91 ILE A O 1
ATOM 748 N N . ASN A 1 92 ? 6.865 -6.580 -19.110 1.00 94.25 92 ASN A N 1
ATOM 749 C CA . ASN A 1 92 ? 7.830 -7.656 -18.850 1.00 94.25 92 ASN A CA 1
ATOM 750 C C . ASN A 1 92 ? 7.787 -8.121 -17.405 1.00 94.25 92 ASN A C 1
ATOM 752 O O . ASN A 1 92 ? 7.961 -9.305 -17.139 1.00 94.25 92 ASN A O 1
ATOM 756 N N . PHE A 1 93 ? 7.605 -7.177 -16.484 1.00 94.31 93 PHE A N 1
ATOM 757 C CA . PHE A 1 93 ? 7.695 -7.430 -15.057 1.00 94.31 93 PHE A CA 1
ATOM 758 C C . PHE A 1 93 ? 6.562 -6.732 -14.319 1.00 94.31 93 PHE A C 1
ATOM 760 O O . PHE A 1 93 ? 6.137 -5.636 -14.686 1.00 94.31 93 PHE A O 1
ATOM 767 N N . THR A 1 94 ? 6.112 -7.347 -13.237 1.00 92.38 94 THR A N 1
ATOM 768 C CA . THR A 1 94 ? 5.168 -6.738 -12.301 1.00 92.38 94 THR A CA 1
ATOM 769 C C . THR A 1 94 ? 5.896 -6.362 -11.019 1.00 92.38 94 THR A C 1
ATOM 771 O O . THR A 1 94 ? 6.709 -7.133 -10.511 1.00 92.38 94 THR A O 1
ATOM 774 N N . ALA A 1 95 ? 5.609 -5.176 -10.498 1.00 93.06 95 ALA A N 1
ATOM 775 C CA . ALA A 1 95 ? 6.072 -4.687 -9.211 1.00 93.06 95 ALA A CA 1
ATOM 776 C C . ALA A 1 95 ? 4.851 -4.346 -8.350 1.00 93.06 95 ALA A C 1
ATOM 778 O O . ALA A 1 95 ? 4.179 -3.353 -8.617 1.00 93.06 95 ALA A O 1
ATOM 779 N N . SER A 1 96 ? 4.494 -5.207 -7.392 1.00 91.75 96 SER A N 1
ATOM 780 C CA . SER A 1 96 ? 3.283 -5.005 -6.578 1.00 91.75 96 SER A CA 1
ATOM 781 C C . SER A 1 96 ? 3.353 -5.682 -5.208 1.00 91.75 96 SER A C 1
ATOM 783 O O . SER A 1 96 ? 4.304 -6.404 -4.905 1.00 91.75 96 SER A O 1
ATOM 785 N N . TYR A 1 97 ? 2.311 -5.499 -4.392 1.00 92.19 97 TYR A N 1
ATOM 786 C CA . TYR A 1 97 ? 2.164 -6.182 -3.102 1.00 92.19 97 TYR A CA 1
ATOM 787 C C . TYR A 1 97 ? 1.985 -7.706 -3.216 1.00 92.19 97 TYR A C 1
ATOM 789 O O . TYR A 1 97 ? 2.251 -8.407 -2.242 1.00 92.19 97 TYR A O 1
ATOM 797 N N . ARG A 1 98 ? 1.554 -8.240 -4.372 1.00 92.75 98 ARG A N 1
ATOM 798 C CA . ARG A 1 98 ? 1.341 -9.687 -4.527 1.00 92.75 98 ARG A CA 1
ATOM 799 C C . ARG A 1 98 ? 2.651 -10.458 -4.458 1.00 92.75 98 ARG A C 1
ATOM 801 O O . ARG A 1 98 ? 3.647 -10.072 -5.078 1.00 92.75 98 ARG A O 1
ATOM 808 N N . PHE A 1 99 ? 2.644 -11.592 -3.765 1.00 91.94 99 PHE A N 1
ATOM 809 C CA . PHE A 1 99 ? 3.852 -12.404 -3.593 1.00 91.94 99 PHE A CA 1
ATOM 810 C C . PHE A 1 99 ? 4.295 -13.142 -4.860 1.00 91.94 99 PHE A C 1
ATOM 812 O O . PHE A 1 99 ? 5.450 -13.570 -4.943 1.00 91.94 99 PHE A O 1
ATOM 819 N N . ASP A 1 100 ? 3.424 -13.253 -5.855 1.00 93.31 100 ASP A N 1
ATOM 820 C CA . ASP A 1 100 ? 3.736 -13.799 -7.177 1.00 93.31 100 ASP A CA 1
ATOM 821 C C . ASP A 1 100 ? 4.109 -12.723 -8.217 1.00 93.31 100 ASP A C 1
ATOM 823 O O . ASP A 1 100 ? 4.290 -13.038 -9.392 1.00 93.31 100 ASP A O 1
ATOM 827 N N . SER A 1 101 ? 4.268 -11.461 -7.803 1.00 93.38 101 SER A N 1
ATOM 828 C CA . SER A 1 101 ? 4.842 -10.430 -8.671 1.00 93.38 101 SER A CA 1
ATOM 829 C C . SER A 1 101 ? 6.333 -10.667 -8.927 1.00 93.38 101 SER A C 1
ATOM 831 O O . SER A 1 101 ? 7.040 -11.233 -8.090 1.00 93.38 101 SER A O 1
ATOM 833 N N . THR A 1 102 ? 6.829 -10.220 -10.087 1.00 95.12 102 THR A N 1
ATOM 834 C CA . THR A 1 102 ? 8.258 -10.339 -10.431 1.00 95.12 102 THR A CA 1
ATOM 835 C C . THR A 1 102 ? 9.134 -9.615 -9.405 1.00 95.12 102 THR A C 1
ATOM 837 O O . THR A 1 102 ? 10.177 -10.124 -8.997 1.00 95.12 102 THR A O 1
ATOM 840 N N . ILE A 1 103 ? 8.706 -8.422 -8.989 1.00 92.88 103 ILE A N 1
ATOM 841 C CA . ILE A 1 103 ? 9.370 -7.572 -8.005 1.00 92.88 103 ILE A CA 1
ATOM 842 C C . ILE A 1 103 ? 8.386 -7.343 -6.860 1.00 92.88 103 ILE A C 1
ATOM 844 O O . ILE A 1 103 ? 7.410 -6.609 -6.989 1.00 92.88 103 ILE A O 1
ATOM 848 N N . ARG A 1 104 ? 8.645 -7.960 -5.710 1.00 91.50 104 ARG A N 1
ATOM 849 C CA . ARG A 1 104 ? 7.771 -7.812 -4.542 1.00 91.50 104 ARG A CA 1
ATOM 850 C C . ARG A 1 104 ? 7.954 -6.433 -3.921 1.00 91.50 104 ARG A C 1
ATOM 852 O O . ARG A 1 104 ? 9.041 -6.110 -3.447 1.00 91.50 104 ARG A O 1
ATOM 859 N N . THR A 1 105 ? 6.879 -5.657 -3.879 1.00 90.00 105 THR A N 1
ATOM 860 C CA . THR A 1 105 ? 6.836 -4.333 -3.245 1.00 90.00 105 THR A CA 1
ATOM 861 C C . THR A 1 105 ? 5.654 -4.232 -2.270 1.00 90.00 105 THR A C 1
ATOM 863 O O . THR A 1 105 ? 4.753 -3.417 -2.483 1.00 90.00 105 THR A O 1
ATOM 866 N N . PRO A 1 106 ? 5.588 -5.086 -1.226 1.00 90.94 106 PRO A N 1
ATOM 867 C CA . PRO A 1 106 ? 4.555 -4.975 -0.201 1.00 90.94 106 PRO A CA 1
ATOM 868 C C . PRO A 1 106 ? 4.777 -3.728 0.665 1.00 90.94 106 PRO A C 1
ATOM 870 O O . PRO A 1 106 ? 5.889 -3.211 0.761 1.00 90.94 106 PRO A O 1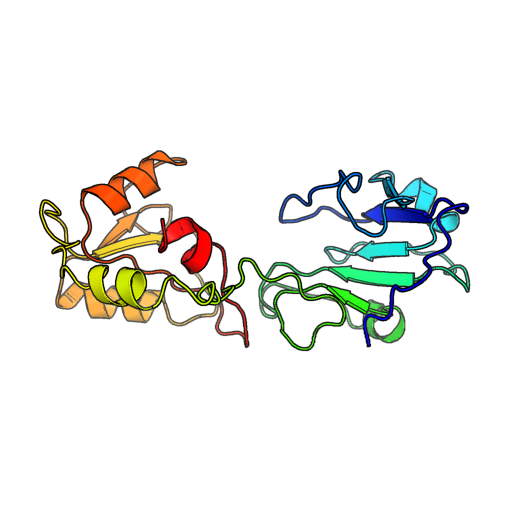
ATOM 873 N N . TYR A 1 107 ? 3.725 -3.286 1.355 1.00 90.25 107 TYR A N 1
ATOM 874 C CA . TYR A 1 107 ? 3.806 -2.154 2.287 1.00 90.25 107 TYR A CA 1
ATOM 875 C C . TYR A 1 107 ? 4.714 -2.439 3.488 1.00 90.25 107 TYR A C 1
ATOM 877 O O . TYR A 1 107 ? 5.298 -1.524 4.059 1.00 90.25 107 TYR A O 1
ATOM 885 N N . GLY A 1 108 ? 4.844 -3.706 3.871 1.00 88.75 108 GLY A N 1
ATOM 886 C CA . GLY A 1 108 ? 5.746 -4.147 4.920 1.00 88.75 108 GLY A CA 1
ATOM 887 C C . GLY A 1 108 ? 6.038 -5.636 4.806 1.00 88.75 108 GLY A C 1
ATOM 888 O O . GLY A 1 108 ? 5.336 -6.384 4.124 1.00 88.75 108 GLY A O 1
ATOM 889 N N . MET A 1 109 ? 7.109 -6.067 5.467 1.00 84.94 109 MET A N 1
ATOM 890 C CA . MET A 1 109 ? 7.509 -7.469 5.544 1.00 84.94 109 MET A CA 1
ATOM 891 C C . MET A 1 109 ? 7.914 -7.798 6.972 1.00 84.94 109 MET A C 1
ATOM 893 O O . MET A 1 109 ? 8.578 -7.008 7.639 1.00 84.94 109 MET A O 1
ATOM 897 N N . TYR A 1 110 ? 7.532 -8.986 7.428 1.00 81.62 110 TYR A N 1
ATOM 898 C CA . TYR A 1 110 ? 8.065 -9.541 8.660 1.00 81.62 110 TYR A CA 1
ATOM 899 C C . TYR A 1 110 ? 9.435 -10.158 8.377 1.00 81.62 110 TYR A C 1
ATOM 901 O O . TYR A 1 110 ? 9.553 -11.075 7.564 1.00 81.62 110 TYR A O 1
ATOM 909 N N . THR A 1 111 ? 10.462 -9.665 9.058 1.00 78.06 111 THR A N 1
ATOM 910 C CA . THR A 1 111 ? 11.774 -10.306 9.110 1.00 78.06 111 THR A CA 1
ATOM 911 C C . THR A 1 111 ? 11.914 -10.965 10.476 1.00 78.06 111 THR A C 1
ATOM 913 O O . THR A 1 111 ? 11.967 -10.240 11.475 1.00 78.06 111 THR A O 1
ATOM 916 N N . PRO A 1 112 ? 11.951 -12.308 10.557 1.00 76.94 112 PRO A N 1
ATOM 917 C CA . PRO A 1 112 ? 12.252 -12.977 11.809 1.00 76.94 112 PRO A CA 1
ATOM 918 C C . PRO A 1 112 ? 13.579 -12.451 12.351 1.00 76.94 112 PRO A C 1
ATOM 920 O O . PRO A 1 112 ? 14.575 -12.401 11.628 1.00 76.94 112 PRO A O 1
ATOM 923 N N . ASN A 1 113 ? 13.600 -12.070 13.624 1.00 70.50 113 ASN A N 1
ATOM 924 C CA . ASN A 1 113 ? 14.864 -11.915 14.324 1.00 70.50 113 ASN A CA 1
ATOM 925 C C . ASN A 1 113 ? 15.414 -13.327 14.519 1.00 70.50 113 ASN A C 1
ATOM 927 O O . ASN A 1 113 ? 14.965 -14.034 15.420 1.00 70.50 113 ASN A O 1
ATOM 931 N N . GLU A 1 114 ? 16.333 -13.765 13.656 1.00 65.56 114 GLU A N 1
ATOM 932 C CA . GLU A 1 114 ? 17.067 -14.993 13.938 1.00 65.56 114 GLU A CA 1
ATOM 933 C C . GLU A 1 114 ? 17.842 -14.778 15.241 1.00 65.56 114 GLU A C 1
ATOM 935 O O . GLU A 1 114 ? 18.611 -13.810 15.341 1.00 65.56 114 GLU A O 1
ATOM 940 N N . PRO A 1 115 ? 17.619 -15.615 16.270 1.00 57.72 115 PRO A N 1
ATOM 941 C CA . PRO A 1 115 ? 18.372 -15.493 17.497 1.00 57.72 115 PRO A CA 1
ATOM 942 C C . PRO A 1 115 ? 19.842 -15.697 17.145 1.00 57.72 115 PRO A C 1
ATOM 944 O O . PRO A 1 115 ? 20.243 -16.766 16.683 1.00 57.72 115 PRO A O 1
ATOM 947 N N . LYS A 1 116 ? 20.662 -14.665 17.373 1.00 60.00 116 LYS A N 1
ATOM 948 C CA . LYS A 1 116 ? 22.105 -14.876 17.483 1.00 60.00 116 LYS A CA 1
ATOM 949 C C . LYS A 1 116 ? 22.274 -15.946 18.557 1.00 60.00 116 LYS A C 1
ATOM 951 O O . LYS A 1 116 ? 21.615 -15.870 19.590 1.00 60.00 116 LYS A O 1
ATOM 956 N N . THR A 1 117 ? 23.082 -16.962 18.284 1.00 59.31 117 THR A N 1
ATOM 957 C CA . THR A 1 117 ? 23.167 -18.240 19.017 1.00 59.31 117 THR A CA 1
ATOM 958 C C . THR A 1 117 ? 23.350 -18.131 20.541 1.00 59.31 117 THR A C 1
ATOM 960 O O . THR A 1 117 ? 23.122 -19.113 21.239 1.00 59.31 117 THR A O 1
ATOM 963 N N . ASP A 1 118 ? 23.644 -16.940 21.068 1.00 55.84 118 ASP A N 1
ATOM 964 C CA . ASP A 1 118 ? 23.817 -16.650 22.495 1.00 55.84 118 ASP A CA 1
ATOM 965 C C . ASP A 1 118 ? 22.587 -15.988 23.177 1.00 55.84 118 ASP A C 1
ATOM 967 O O . ASP A 1 118 ? 22.600 -15.754 24.385 1.00 55.84 118 ASP A O 1
ATOM 971 N N . ASP A 1 119 ? 21.500 -15.692 22.446 1.00 55.09 119 ASP A N 1
ATOM 972 C CA . ASP A 1 119 ? 20.330 -14.930 22.940 1.00 55.09 119 ASP A CA 1
ATOM 973 C C . ASP A 1 119 ? 19.091 -15.788 23.290 1.00 55.09 119 ASP A C 1
ATOM 975 O O . ASP A 1 119 ? 18.022 -15.253 23.613 1.00 55.09 119 ASP A O 1
ATOM 979 N N . ILE A 1 120 ? 19.207 -17.121 23.305 1.00 55.66 120 ILE A N 1
ATOM 980 C CA . ILE A 1 120 ? 18.104 -18.025 23.705 1.00 55.66 120 ILE A CA 1
ATOM 981 C C . ILE A 1 120 ? 17.586 -17.664 25.112 1.00 55.66 120 ILE A C 1
ATOM 983 O O . ILE A 1 120 ? 16.377 -17.609 25.339 1.00 55.66 120 ILE A O 1
ATOM 987 N N . ASN A 1 121 ? 18.483 -17.270 26.022 1.00 54.47 121 ASN A N 1
ATOM 988 C CA . ASN A 1 121 ? 18.124 -16.836 27.375 1.00 54.47 121 ASN A CA 1
ATOM 989 C C . ASN A 1 121 ? 17.473 -15.435 27.428 1.00 54.47 121 ASN A C 1
ATOM 991 O O . ASN A 1 121 ? 16.705 -15.162 28.348 1.00 54.47 121 ASN A O 1
ATOM 995 N N . LYS A 1 122 ? 17.710 -14.546 26.447 1.00 52.44 122 LYS A N 1
ATOM 996 C CA . LYS A 1 122 ? 17.023 -13.237 26.363 1.00 52.44 122 LYS A CA 1
ATOM 997 C C . LYS A 1 122 ? 15.628 -13.345 25.757 1.00 52.44 122 LYS A C 1
ATOM 999 O O . LYS A 1 122 ? 14.728 -12.617 26.168 1.00 52.44 122 LYS A O 1
ATOM 1004 N N . THR A 1 123 ? 15.437 -14.272 24.823 1.00 50.97 123 THR A N 1
ATOM 1005 C CA . THR A 1 123 ? 14.147 -14.476 24.144 1.00 50.97 123 THR A CA 1
ATOM 1006 C C . THR A 1 123 ? 13.076 -14.973 25.127 1.00 50.97 123 THR A C 1
ATOM 1008 O O . THR A 1 123 ? 11.924 -14.550 25.059 1.00 50.97 123 THR A O 1
ATOM 1011 N N . ILE A 1 124 ? 13.476 -15.773 26.124 1.00 51.03 124 ILE A N 1
ATOM 1012 C CA . ILE A 1 124 ? 12.604 -16.253 27.212 1.00 51.03 124 ILE A CA 1
ATOM 1013 C C . ILE A 1 124 ? 12.288 -15.137 28.234 1.00 51.03 124 ILE A C 1
ATOM 1015 O O . ILE A 1 124 ? 11.226 -15.143 28.851 1.00 51.03 124 ILE A O 1
ATOM 1019 N N . HIS A 1 125 ? 13.141 -14.115 28.374 1.00 46.59 125 HIS A N 1
ATOM 1020 C CA . HIS A 1 125 ? 12.896 -12.984 29.283 1.00 46.59 125 HIS A CA 1
ATOM 1021 C C . HIS A 1 125 ? 11.873 -11.953 28.768 1.00 46.59 125 HIS A C 1
ATOM 1023 O O . HIS A 1 125 ? 11.423 -11.109 29.546 1.00 46.59 125 HIS A O 1
ATOM 1029 N N . SER A 1 126 ? 11.458 -12.031 27.498 1.00 50.28 126 SER A N 1
ATOM 1030 C CA . SER A 1 126 ? 10.481 -11.108 26.896 1.00 50.28 126 SER A CA 1
ATOM 1031 C C . SER A 1 126 ? 9.014 -11.476 27.170 1.00 50.28 126 SER A C 1
ATOM 1033 O O . SER A 1 126 ? 8.113 -10.802 26.674 1.00 50.28 126 SER A O 1
ATOM 1035 N N . THR A 1 127 ? 8.735 -12.512 27.965 1.00 54.88 127 THR A N 1
ATOM 1036 C CA . THR A 1 127 ? 7.366 -12.884 28.362 1.00 54.88 127 THR A CA 1
ATOM 1037 C C . THR A 1 127 ? 6.967 -12.308 29.720 1.00 54.88 127 THR A C 1
ATOM 1039 O O . THR A 1 127 ? 6.159 -12.902 30.435 1.00 54.88 127 THR A O 1
ATOM 1042 N N . LYS A 1 128 ? 7.483 -11.135 30.116 1.00 58.09 128 LYS A N 1
ATOM 1043 C CA . LYS A 1 128 ? 6.694 -10.312 31.041 1.00 58.09 128 LYS A CA 1
ATOM 1044 C C . LYS A 1 128 ? 5.465 -9.892 30.251 1.00 58.09 128 LYS A C 1
ATOM 1046 O O . LYS A 1 128 ? 5.584 -9.103 29.321 1.00 58.09 128 LYS A O 1
ATOM 1051 N N . SER A 1 129 ? 4.307 -10.463 30.581 1.00 65.31 129 SER A N 1
ATOM 1052 C CA . SER A 1 129 ? 3.026 -10.053 30.012 1.00 65.31 129 SER A CA 1
ATOM 1053 C C . SER A 1 129 ? 2.726 -8.632 30.488 1.00 65.31 129 SER A C 1
ATOM 1055 O O . SER A 1 129 ? 1.985 -8.408 31.449 1.00 65.31 129 SER A O 1
ATOM 1057 N N . GLU A 1 130 ? 3.377 -7.648 29.879 1.00 77.25 130 GLU A N 1
ATOM 1058 C CA . GLU A 1 130 ? 3.001 -6.266 30.073 1.00 77.25 130 GLU A CA 1
ATOM 1059 C C . GLU A 1 130 ? 1.556 -6.138 29.613 1.00 77.25 130 GLU A C 1
ATOM 1061 O O . GLU A 1 130 ? 1.182 -6.546 28.513 1.00 77.25 130 GLU A O 1
ATOM 1066 N N . ASN A 1 131 ? 0.707 -5.622 30.496 1.00 85.19 131 ASN A N 1
ATOM 1067 C CA . ASN A 1 131 ? -0.653 -5.311 30.118 1.00 85.19 131 ASN A CA 1
ATOM 1068 C C . ASN A 1 131 ? -0.609 -4.097 29.180 1.00 85.19 131 ASN A C 1
ATOM 1070 O O . ASN A 1 131 ? -0.670 -2.959 29.641 1.00 85.19 131 ASN A O 1
ATOM 1074 N N . ILE A 1 132 ? -0.518 -4.349 27.871 1.00 84.06 132 ILE A N 1
ATOM 1075 C CA . ILE A 1 132 ? -0.496 -3.317 26.820 1.00 84.06 132 ILE A CA 1
ATOM 1076 C C . ILE A 1 132 ?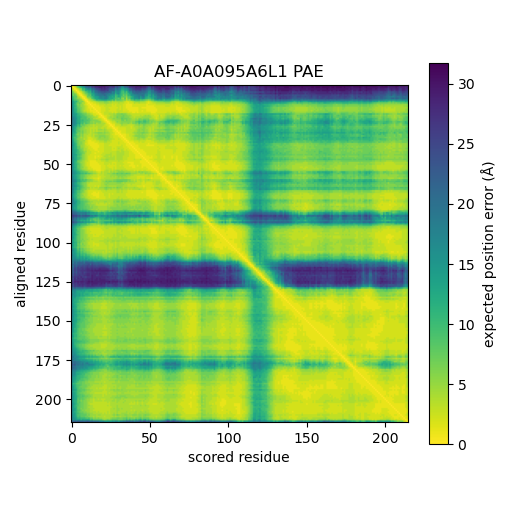 -1.783 -2.471 26.858 1.00 84.06 132 ILE A C 1
ATOM 1078 O O . ILE A 1 132 ? -1.792 -1.331 26.400 1.00 84.06 132 ILE A O 1
ATOM 1082 N N . ALA A 1 133 ? -2.865 -2.984 27.459 1.00 89.25 133 ALA A N 1
ATOM 1083 C CA . ALA A 1 133 ? -4.112 -2.255 27.668 1.00 89.25 133 ALA A CA 1
ATOM 1084 C C . ALA A 1 133 ? -4.081 -1.288 28.874 1.00 89.25 133 ALA A C 1
ATOM 1086 O O . ALA A 1 133 ? -5.027 -0.519 29.063 1.00 89.25 133 ALA A O 1
ATOM 1087 N N . LYS A 1 134 ? -3.037 -1.312 29.717 1.00 92.00 134 LYS A N 1
ATOM 1088 C CA . LYS A 1 134 ? -2.957 -0.484 30.931 1.00 92.00 134 LYS A CA 1
ATOM 1089 C C . LYS A 1 134 ? -2.920 1.003 30.568 1.00 92.00 134 LYS A C 1
ATOM 1091 O O . LYS A 1 134 ? -2.084 1.442 29.791 1.00 92.00 134 LYS A O 1
ATOM 1096 N N . GLY A 1 135 ? -3.820 1.782 31.169 1.00 92.75 135 GLY A N 1
ATOM 1097 C CA . GLY A 1 135 ? -3.930 3.227 30.936 1.00 92.75 135 GLY A CA 1
ATOM 1098 C C . GLY A 1 135 ? -4.734 3.623 29.692 1.00 92.75 135 GLY A C 1
ATOM 1099 O O . GLY A 1 135 ? -5.055 4.799 29.553 1.00 92.75 135 GLY A O 1
ATOM 1100 N N . LYS A 1 136 ? -5.114 2.666 28.833 1.00 95.94 136 LYS A N 1
ATOM 1101 C CA . LYS A 1 136 ? -6.030 2.902 27.709 1.00 95.94 136 LYS A CA 1
ATOM 1102 C C . LYS A 1 136 ? -7.475 2.897 28.209 1.00 95.94 136 LYS A C 1
ATOM 1104 O O . LYS A 1 136 ? -7.952 1.910 28.780 1.00 95.94 136 LYS A O 1
ATOM 1109 N N . ASP A 1 137 ? -8.166 4.001 27.978 1.00 96.94 137 ASP A N 1
ATOM 1110 C CA . ASP A 1 137 ? -9.516 4.304 28.455 1.00 96.94 137 ASP A CA 1
ATOM 1111 C C . ASP A 1 137 ? -10.607 4.070 27.397 1.00 96.94 137 ASP A C 1
ATOM 1113 O O . ASP A 1 137 ? -11.790 4.051 27.731 1.00 96.94 137 ASP A O 1
ATOM 1117 N N . ARG A 1 138 ? -10.231 3.829 26.135 1.00 97.44 138 ARG A N 1
ATOM 1118 C CA . ARG A 1 138 ? -11.153 3.611 25.011 1.00 97.44 138 ARG A CA 1
ATOM 1119 C C . ARG A 1 138 ? -11.007 2.222 24.405 1.00 97.44 138 ARG A C 1
ATOM 1121 O O . ARG A 1 138 ? -9.961 1.576 24.485 1.00 97.44 138 ARG A O 1
ATOM 1128 N N . ALA A 1 139 ? -12.090 1.743 23.803 1.00 97.31 139 ALA A N 1
ATOM 1129 C CA . ALA A 1 139 ? -12.177 0.378 23.308 1.00 97.31 139 ALA A CA 1
ATOM 1130 C C . ALA A 1 139 ? -11.573 0.227 21.907 1.00 97.31 139 ALA A C 1
ATOM 1132 O O . ALA A 1 139 ? -10.476 -0.317 21.776 1.00 97.31 139 ALA A O 1
ATOM 1133 N N . VAL A 1 140 ? -12.271 0.713 20.879 1.00 97.88 140 VAL A N 1
ATOM 1134 C CA . VAL A 1 140 ? -11.925 0.478 19.473 1.00 97.88 140 VAL A CA 1
ATOM 1135 C C . VAL A 1 140 ? -11.858 1.802 18.718 1.00 97.88 140 VAL A C 1
ATOM 1137 O O . VAL A 1 140 ? -12.809 2.577 18.761 1.00 97.88 140 VAL A O 1
ATOM 1140 N N . ALA A 1 141 ? -10.758 2.045 18.005 1.00 97.00 141 ALA A N 1
ATOM 1141 C CA . ALA A 1 141 ? -10.642 3.146 17.052 1.00 97.00 141 ALA A CA 1
ATOM 1142 C C . ALA A 1 141 ? -10.683 2.631 15.614 1.00 97.00 141 ALA A C 1
ATOM 1144 O O . ALA A 1 141 ? -10.108 1.587 15.290 1.00 97.00 141 ALA A O 1
ATOM 1145 N N . TRP A 1 142 ? -11.286 3.416 14.726 1.00 96.94 142 TRP A N 1
ATOM 1146 C CA . TRP A 1 142 ? -11.226 3.177 13.291 1.00 96.94 142 TRP A CA 1
ATOM 1147 C C . TRP A 1 142 ? -11.023 4.480 12.524 1.00 96.94 142 TRP A C 1
ATOM 1149 O O . TRP A 1 142 ? -11.886 5.352 12.530 1.00 96.94 142 TRP A O 1
ATOM 1159 N N . ILE A 1 143 ? -9.879 4.617 11.853 1.00 95.25 143 ILE A N 1
ATOM 1160 C CA . ILE A 1 143 ? -9.574 5.783 11.015 1.00 95.25 143 ILE A CA 1
ATOM 1161 C C . ILE A 1 143 ? -9.866 5.411 9.562 1.00 95.25 143 ILE A C 1
ATOM 116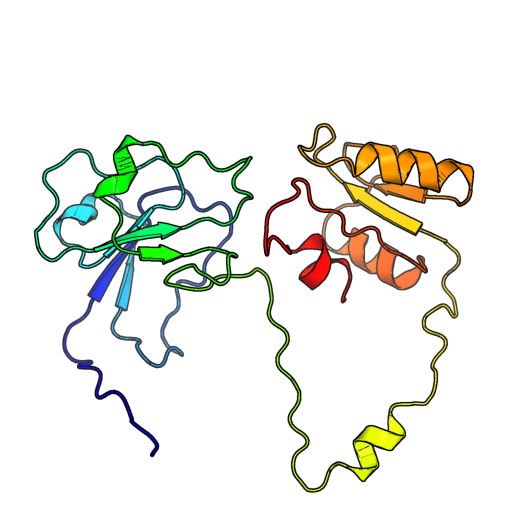3 O O . ILE A 1 143 ? -9.199 4.545 8.994 1.00 95.25 143 ILE A O 1
ATOM 1167 N N . VAL A 1 144 ? -10.862 6.053 8.951 1.00 94.94 144 VAL A N 1
ATOM 1168 C CA . VAL A 1 144 ? -11.341 5.689 7.613 1.00 94.94 144 VAL A CA 1
ATOM 1169 C C . VAL A 1 144 ? -11.860 6.896 6.825 1.00 94.94 144 VAL A C 1
ATOM 1171 O O . VAL A 1 144 ? -12.637 7.721 7.306 1.00 94.94 144 VAL A O 1
ATOM 1174 N N . SER A 1 145 ? -11.430 6.990 5.563 1.00 92.94 145 SER A N 1
ATOM 1175 C CA . SER A 1 145 ? -11.797 8.080 4.645 1.00 92.94 145 SER A CA 1
ATOM 1176 C C . SER A 1 145 ? -12.534 7.629 3.378 1.00 92.94 145 SER A C 1
ATOM 1178 O O . SER A 1 145 ? -13.260 8.425 2.780 1.00 92.94 145 SER A O 1
ATOM 1180 N N . ASN A 1 146 ? -12.395 6.362 2.970 1.00 94.44 146 ASN A N 1
ATOM 1181 C CA . ASN A 1 146 ? -13.161 5.785 1.861 1.00 94.44 146 ASN A CA 1
ATOM 1182 C C . ASN A 1 146 ? -14.440 5.112 2.389 1.00 94.44 146 ASN A C 1
ATOM 1184 O O . ASN A 1 146 ? -14.396 3.997 2.911 1.00 94.44 146 ASN A O 1
ATOM 1188 N N . CYS A 1 147 ? -15.575 5.793 2.227 1.00 95.19 147 CYS A N 1
ATOM 1189 C CA . CYS A 1 147 ? -16.858 5.365 2.792 1.00 95.19 147 CYS A CA 1
ATOM 1190 C C . CYS A 1 147 ? -17.628 4.389 1.899 1.00 95.19 147 CYS A C 1
ATOM 1192 O O . CYS A 1 147 ? -18.631 3.840 2.339 1.00 95.19 147 CYS A O 1
ATOM 1194 N N . TYR A 1 148 ? -17.137 4.133 0.685 1.00 95.62 148 TYR A N 1
ATOM 1195 C CA . TYR A 1 148 ? -17.726 3.193 -0.269 1.00 95.62 148 TYR A CA 1
ATOM 1196 C C . TYR A 1 148 ? -16.663 2.177 -0.719 1.00 95.62 148 TYR A C 1
ATOM 1198 O O . TYR A 1 148 ? -16.257 2.170 -1.884 1.00 95.62 148 TYR A O 1
ATOM 1206 N N . PRO A 1 149 ? -16.138 1.362 0.217 1.00 95.62 149 PRO A N 1
ATOM 1207 C CA . PRO A 1 149 ? -15.122 0.367 -0.096 1.00 95.62 149 PRO A CA 1
ATOM 1208 C C . PRO A 1 149 ? -15.692 -0.762 -0.963 1.00 95.62 149 PRO A C 1
ATOM 1210 O O . PRO A 1 149 ? -16.896 -1.007 -0.994 1.00 95.62 149 PRO A O 1
ATOM 1213 N N . ARG A 1 150 ? -14.799 -1.501 -1.622 1.00 95.31 150 ARG A N 1
ATOM 1214 C CA . ARG A 1 150 ? -15.098 -2.778 -2.287 1.00 95.31 150 ARG A CA 1
ATOM 1215 C C . ARG A 1 150 ? -14.954 -3.977 -1.337 1.00 95.31 150 ARG A C 1
ATOM 1217 O O . ARG A 1 150 ? -14.898 -5.118 -1.782 1.00 95.31 150 ARG A O 1
ATOM 1224 N N . SER A 1 151 ? -14.893 -3.724 -0.032 1.00 96.00 151 SER A N 1
ATOM 1225 C CA . SER A 1 151 ? -14.876 -4.716 1.042 1.00 96.00 151 SER A CA 1
ATOM 1226 C C . SER A 1 151 ? -16.076 -4.517 1.981 1.00 96.00 151 SER A C 1
ATOM 1228 O O . SER A 1 151 ? -16.608 -3.408 2.077 1.00 96.00 151 SER A O 1
ATOM 1230 N N . PRO A 1 152 ? -16.495 -5.543 2.744 1.00 97.00 152 PRO A N 1
ATOM 1231 C CA . PRO A 1 152 ? -17.602 -5.434 3.699 1.00 97.00 152 PRO A CA 1
ATOM 1232 C C . PRO A 1 152 ? -17.221 -4.714 5.008 1.00 97.00 152 PRO A C 1
ATOM 1234 O O . PRO A 1 152 ? -17.957 -4.790 5.990 1.00 97.00 152 PRO A O 1
ATOM 1237 N N . ARG A 1 153 ? -16.085 -4.001 5.062 1.00 97.25 153 ARG A N 1
ATOM 1238 C CA . ARG A 1 153 ? -15.541 -3.428 6.308 1.00 97.25 153 ARG A CA 1
ATOM 1239 C C . ARG A 1 153 ? -16.505 -2.492 7.042 1.00 97.25 153 ARG A C 1
ATOM 1241 O O . ARG A 1 153 ? -16.525 -2.488 8.266 1.00 97.25 153 ARG A O 1
ATOM 1248 N N . ASN A 1 154 ? -17.325 -1.735 6.307 1.00 97.12 154 ASN A N 1
ATOM 1249 C CA . ASN A 1 154 ? -18.321 -0.847 6.909 1.00 97.12 154 ASN A CA 1
ATOM 1250 C C . ASN A 1 154 ? -19.433 -1.649 7.593 1.00 97.12 154 ASN A C 1
ATOM 1252 O O . ASN A 1 154 ? -19.868 -1.282 8.677 1.00 97.12 154 ASN A O 1
ATOM 1256 N N . VAL A 1 155 ? -19.868 -2.753 6.974 1.00 97.62 155 VAL A N 1
ATOM 1257 C CA . VAL A 1 155 ? -20.884 -3.648 7.544 1.00 97.62 155 VAL A CA 1
ATOM 1258 C C . VAL A 1 155 ? -20.361 -4.251 8.843 1.00 97.62 155 VAL A C 1
ATOM 1260 O O . VAL A 1 155 ? -21.043 -4.182 9.860 1.00 97.62 155 VAL A O 1
ATOM 1263 N N . TYR A 1 156 ? -19.122 -4.751 8.836 1.00 97.81 156 TYR A N 1
ATOM 1264 C CA . TYR A 1 156 ? -18.499 -5.310 10.035 1.00 97.81 156 TYR A CA 1
ATOM 1265 C C . TYR A 1 156 ? -18.359 -4.274 11.158 1.00 97.81 156 TYR A C 1
ATOM 1267 O O . TYR A 1 156 ? -18.738 -4.544 12.294 1.00 97.81 156 TYR A O 1
ATOM 1275 N N . ALA A 1 157 ? -17.835 -3.080 10.860 1.00 97.94 157 ALA A N 1
ATOM 1276 C CA . ALA A 1 157 ? -17.656 -2.038 11.869 1.00 97.94 157 ALA A CA 1
ATOM 1277 C C . ALA A 1 157 ? -18.994 -1.575 12.472 1.00 97.94 157 ALA A C 1
ATOM 1279 O O . ALA A 1 157 ? -19.077 -1.376 13.683 1.00 97.94 157 ALA A O 1
ATOM 1280 N N . ASN A 1 158 ? -20.044 -1.465 11.651 1.00 97.44 158 ASN A N 1
ATOM 1281 C CA . ASN A 1 158 ? -21.394 -1.138 12.115 1.00 97.44 158 ASN A CA 1
ATOM 1282 C C . ASN A 1 158 ? -21.994 -2.245 12.990 1.00 97.44 158 ASN A C 1
ATOM 1284 O O . ASN A 1 158 ? -22.689 -1.939 13.956 1.00 97.44 158 ASN A O 1
ATOM 1288 N N . GLU A 1 159 ? -21.737 -3.515 12.671 1.00 98.38 159 GLU A N 1
ATOM 1289 C CA . GLU A 1 159 ? -22.186 -4.635 13.500 1.00 98.38 159 GLU A CA 1
ATOM 1290 C C . GLU A 1 159 ? -21.468 -4.639 14.851 1.00 98.38 159 GLU A C 1
ATOM 1292 O O . GLU A 1 159 ? -22.110 -4.698 15.896 1.00 98.38 159 GLU A O 1
ATOM 1297 N N . LEU A 1 160 ? -20.141 -4.481 14.841 1.00 98.44 160 LEU A N 1
ATOM 1298 C CA . LEU A 1 160 ? -19.325 -4.408 16.052 1.00 98.44 160 LEU A CA 1
ATOM 1299 C C . LEU A 1 160 ? -19.765 -3.255 16.971 1.00 98.44 160 LEU A C 1
ATOM 1301 O O . LEU A 1 160 ? -19.840 -3.434 18.188 1.00 98.44 160 LEU A O 1
ATOM 1305 N N . ALA A 1 161 ? -20.111 -2.102 16.391 1.00 97.81 161 ALA A N 1
ATOM 1306 C CA . ALA A 1 161 ? -20.549 -0.913 17.121 1.00 97.81 161 ALA A CA 1
ATOM 1307 C C . ALA A 1 161 ? -21.838 -1.112 17.946 1.00 97.81 161 ALA A C 1
ATOM 1309 O O . ALA A 1 161 ? -22.119 -0.310 18.835 1.00 97.81 161 ALA A O 1
ATOM 1310 N N . LYS A 1 162 ? -22.613 -2.178 17.695 1.00 98.44 162 LYS A N 1
ATOM 1311 C CA . LYS A 1 162 ? -23.783 -2.539 18.516 1.00 98.44 162 LYS A CA 1
ATOM 1312 C C . LYS A 1 162 ? -23.401 -3.135 19.874 1.00 98.44 162 LYS A C 1
ATOM 1314 O O . LYS A 1 162 ? -24.221 -3.127 20.787 1.00 98.44 162 LYS A O 1
ATOM 1319 N N . TYR A 1 163 ? -22.183 -3.663 19.998 1.00 98.38 163 TYR A N 1
ATOM 1320 C CA . TYR A 1 163 ? -21.730 -4.429 21.164 1.00 98.38 163 TYR A CA 1
ATOM 1321 C C . TYR A 1 163 ? -20.604 -3.739 21.938 1.00 98.38 163 TYR A C 1
ATOM 1323 O O . TYR A 1 163 ? -20.428 -3.992 23.128 1.00 98.38 163 TYR A O 1
ATOM 1331 N N . ILE A 1 164 ? -19.831 -2.876 21.279 1.00 98.25 164 ILE A N 1
ATOM 1332 C CA . ILE A 1 164 ? -18.724 -2.134 21.884 1.00 98.25 164 ILE A CA 1
ATOM 1333 C C . ILE A 1 164 ? -18.592 -0.764 21.225 1.00 98.25 164 ILE A C 1
ATOM 1335 O O . ILE A 1 164 ? -18.852 -0.617 20.034 1.00 98.25 164 ILE A O 1
ATOM 1339 N N . THR A 1 165 ? -18.159 0.247 21.979 1.00 98.12 165 THR A N 1
ATOM 1340 C CA . THR A 1 165 ? -17.915 1.580 21.417 1.00 98.12 165 THR A CA 1
ATOM 1341 C C . THR A 1 165 ? -16.811 1.525 20.359 1.00 98.12 165 THR A C 1
ATOM 1343 O O . THR A 1 165 ? -15.663 1.186 20.666 1.00 98.12 165 THR A O 1
ATOM 1346 N N . VAL A 1 166 ? -17.171 1.883 19.124 1.00 98.25 166 VAL A N 1
ATOM 1347 C CA . VAL A 1 166 ? -16.255 2.047 17.990 1.00 98.25 166 VAL A CA 1
ATOM 1348 C C . VAL A 1 166 ? -16.202 3.525 17.617 1.00 98.25 166 VAL A C 1
ATOM 1350 O O . VAL A 1 166 ? -17.142 4.069 17.038 1.00 98.25 166 VAL A O 1
ATOM 1353 N N . ASP A 1 167 ? -15.082 4.164 17.932 1.00 97.62 167 ASP A N 1
ATOM 1354 C CA . ASP A 1 167 ? -14.838 5.567 17.621 1.00 97.62 167 ASP A CA 1
ATOM 1355 C C . ASP A 1 167 ? -14.298 5.695 16.191 1.00 97.62 167 ASP A C 1
ATOM 1357 O O . ASP A 1 167 ? -13.184 5.263 15.873 1.00 97.62 167 ASP A O 1
ATOM 1361 N N . VAL A 1 168 ? -15.117 6.272 15.306 1.00 96.94 168 VAL A N 1
ATOM 1362 C CA . VAL A 1 168 ? -14.813 6.400 13.874 1.00 96.94 168 VAL A CA 1
ATOM 1363 C C . VAL A 1 168 ? -14.283 7.797 13.560 1.00 96.94 168 VAL A C 1
ATOM 1365 O O . VAL A 1 168 ? -15.008 8.794 13.659 1.00 96.94 168 VAL A O 1
ATOM 1368 N N . TYR A 1 169 ? -13.025 7.846 13.130 1.00 95.38 169 TYR A N 1
ATOM 1369 C CA . TYR A 1 169 ? -12.302 9.047 12.731 1.00 95.38 169 TYR A CA 1
ATOM 1370 C C . TYR A 1 169 ? -12.198 9.176 11.212 1.00 95.38 169 TYR A C 1
ATOM 1372 O O . TYR A 1 169 ? -12.033 8.189 10.493 1.00 95.38 169 TYR A O 1
ATOM 1380 N N . GLY A 1 170 ? -12.196 10.416 10.730 1.00 92.81 170 GLY A N 1
ATOM 1381 C CA . GLY A 1 170 ? -12.048 10.737 9.313 1.00 92.81 170 GLY A CA 1
ATOM 1382 C C . GLY A 1 170 ? -13.391 10.916 8.610 1.00 92.81 170 GLY A C 1
ATOM 1383 O O . GLY A 1 170 ? -14.435 11.042 9.241 1.00 92.81 170 GLY A O 1
ATOM 1384 N N . ARG A 1 171 ? -13.367 10.949 7.274 1.00 93.56 171 ARG A N 1
ATOM 1385 C CA . ARG A 1 171 ? -14.517 11.351 6.441 1.00 93.56 171 ARG A CA 1
ATOM 1386 C C . ARG A 1 171 ? -15.769 10.480 6.624 1.00 93.56 171 ARG A C 1
ATOM 1388 O O . ARG A 1 171 ? -16.860 10.939 6.304 1.00 93.56 171 ARG A O 1
ATOM 1395 N N . CYS A 1 172 ? -15.627 9.242 7.096 1.00 94.12 172 CYS A N 1
ATOM 1396 C CA . CYS A 1 172 ? -16.760 8.324 7.274 1.00 94.12 172 CYS A CA 1
ATOM 1397 C C . CYS A 1 172 ? -17.311 8.294 8.703 1.00 94.12 172 CYS A C 1
ATOM 1399 O O . CYS A 1 172 ? -18.248 7.547 8.972 1.00 94.12 172 CYS A O 1
ATOM 1401 N N . GLY A 1 173 ? -16.729 9.079 9.610 1.00 91.94 173 GLY A N 1
ATOM 1402 C CA . GLY A 1 173 ? -17.159 9.198 10.995 1.00 91.94 173 GLY A CA 1
ATOM 1403 C C . GLY A 1 173 ? -17.451 10.642 11.382 1.00 91.94 173 GLY A C 1
ATOM 1404 O O . GLY A 1 173 ? -17.353 11.565 10.576 1.00 91.94 173 GLY A O 1
ATOM 1405 N N . ARG A 1 174 ? -17.832 10.832 12.646 1.00 91.06 174 ARG A N 1
ATOM 1406 C CA . ARG A 1 174 ? -18.070 12.164 13.227 1.00 91.06 174 ARG A CA 1
ATOM 1407 C C . ARG 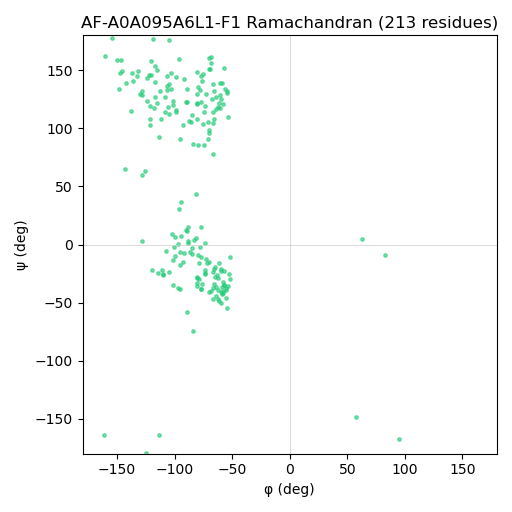A 1 174 ? -16.831 12.736 13.912 1.00 91.06 174 ARG A C 1
ATOM 1409 O O . ARG A 1 174 ? -16.810 13.921 14.225 1.00 91.06 174 ARG A O 1
ATOM 1416 N N . MET A 1 175 ? -15.825 11.903 14.178 1.00 93.38 175 MET A N 1
ATOM 1417 C CA . MET A 1 175 ? -14.620 12.320 14.883 1.00 93.38 175 MET A CA 1
ATOM 1418 C C . MET A 1 175 ? -13.555 12.768 13.891 1.00 93.38 175 MET A C 1
ATOM 1420 O O . MET A 1 175 ? -13.370 12.188 12.820 1.00 93.38 175 MET A O 1
ATOM 1424 N N . THR A 1 176 ? -12.817 13.801 14.269 1.00 89.50 176 THR A N 1
ATOM 1425 C CA . THR A 1 176 ? -11.745 14.360 13.452 1.00 89.50 176 THR A CA 1
ATOM 1426 C C . THR A 1 176 ? -10.418 14.203 14.164 1.00 89.50 176 THR A C 1
ATOM 1428 O O . THR A 1 176 ? -10.311 14.417 15.369 1.00 89.50 176 THR A O 1
ATOM 1431 N N . CYS A 1 177 ? -9.397 13.864 13.399 1.00 88.31 177 CYS A N 1
ATOM 1432 C CA . CYS A 1 177 ? -8.005 13.966 13.797 1.00 88.31 177 CYS A CA 1
ATOM 1433 C C . CYS A 1 177 ? -7.192 14.219 12.518 1.00 88.31 177 CYS A C 1
ATOM 1435 O O . CYS A 1 177 ? -7.676 13.945 11.414 1.00 88.31 177 CYS A O 1
ATOM 1437 N N . SER A 1 178 ? -5.986 14.765 12.643 1.00 81.12 178 SER A N 1
ATOM 1438 C CA . SER A 1 178 ? -5.127 15.071 11.498 1.00 81.12 178 SER A CA 1
ATOM 1439 C C . SER A 1 178 ? -3.700 14.575 11.716 1.00 81.12 178 SER A C 1
ATOM 1441 O O . SER A 1 178 ? -3.168 14.602 12.825 1.00 81.12 178 SER A O 1
ATOM 1443 N N . GLY A 1 179 ? -3.075 14.125 10.626 1.00 77.94 179 GLY A N 1
ATOM 1444 C CA . GLY A 1 179 ? -1.667 13.734 10.597 1.00 77.94 179 GLY A CA 1
ATOM 1445 C C . GLY A 1 179 ? -1.297 12.632 11.595 1.00 77.94 179 GLY A C 1
ATOM 1446 O O . GLY A 1 179 ? -2.104 11.763 11.925 1.00 77.94 179 GLY A O 1
ATOM 1447 N N . SER A 1 180 ? -0.056 12.685 12.080 1.00 79.25 180 SER A N 1
ATOM 1448 C CA . SER A 1 180 ? 0.500 11.727 13.044 1.00 79.25 180 SER A CA 1
ATOM 1449 C C . SER A 1 180 ? -0.220 11.730 14.396 1.00 79.25 180 SER A C 1
ATOM 1451 O O . SER A 1 180 ? -0.292 10.695 15.052 1.00 79.25 180 SER A O 1
ATOM 1453 N N . GLN A 1 181 ? -0.840 12.849 14.781 1.00 84.56 181 GLN A N 1
ATOM 1454 C CA . GLN A 1 181 ? -1.536 12.987 16.065 1.00 84.56 181 GLN A CA 1
ATOM 1455 C C . GLN A 1 181 ? -2.714 12.013 16.206 1.00 84.56 181 GLN A C 1
ATOM 1457 O O . GLN A 1 181 ? -3.033 11.590 17.317 1.00 84.56 181 GLN A O 1
ATOM 1462 N N . CYS A 1 182 ? -3.348 11.623 15.091 1.00 88.88 182 CYS A N 1
ATOM 1463 C CA . CYS A 1 182 ? -4.357 10.562 15.081 1.00 88.88 182 CYS A CA 1
ATOM 1464 C C . CYS A 1 182 ? -3.813 9.266 15.684 1.00 88.88 182 CYS A C 1
ATOM 1466 O O . CYS A 1 182 ? -4.473 8.610 16.487 1.00 88.88 182 CYS A O 1
ATOM 1468 N N . PHE A 1 183 ? -2.611 8.892 15.266 1.00 88.31 183 PHE A N 1
ATOM 1469 C CA . PHE A 1 183 ? -2.003 7.620 15.601 1.00 88.31 183 PHE A CA 1
ATOM 1470 C C . PHE A 1 183 ? -1.463 7.609 17.026 1.00 88.31 183 PHE A C 1
ATOM 1472 O O . PHE A 1 183 ? -1.682 6.635 17.743 1.00 88.31 183 PHE A O 1
ATOM 1479 N N . ASP A 1 184 ? -0.892 8.723 17.485 1.00 90.19 184 ASP A N 1
ATOM 1480 C CA . ASP A 1 184 ? -0.522 8.903 18.892 1.00 90.19 184 ASP A CA 1
ATOM 1481 C C . ASP A 1 184 ? -1.745 8.795 19.811 1.00 90.19 184 ASP A C 1
ATOM 1483 O O . ASP A 1 184 ? -1.700 8.154 20.864 1.00 90.19 184 ASP A O 1
ATOM 1487 N N . LEU A 1 185 ? -2.874 9.372 19.389 1.00 92.25 185 LEU A N 1
ATOM 1488 C CA . LEU A 1 185 ? -4.141 9.275 20.103 1.00 92.25 185 LEU A CA 1
ATOM 1489 C C . LEU A 1 185 ? -4.647 7.826 20.161 1.00 92.25 185 LEU A C 1
ATOM 1491 O O . LEU A 1 185 ? -5.041 7.367 21.237 1.00 92.25 185 LEU A O 1
ATOM 1495 N N . VAL A 1 186 ? -4.592 7.084 19.049 1.00 92.88 186 VAL A N 1
ATOM 1496 C CA . VAL A 1 186 ? -4.940 5.652 19.019 1.00 92.88 186 VAL A CA 1
ATOM 1497 C C . VAL A 1 186 ? -4.031 4.860 19.962 1.00 92.88 186 VAL A C 1
ATOM 1499 O O . VAL A 1 186 ? -4.519 4.146 20.843 1.00 92.88 186 VAL A O 1
ATOM 1502 N N . ARG A 1 187 ? -2.713 5.049 19.847 1.00 90.94 187 ARG A N 1
ATOM 1503 C CA . ARG A 1 187 ? -1.702 4.377 20.670 1.00 90.94 187 ARG A CA 1
ATOM 1504 C C . ARG A 1 187 ? -1.905 4.648 22.157 1.00 90.94 187 ARG A C 1
ATOM 1506 O O . ARG A 1 187 ? -1.787 3.726 22.960 1.00 90.94 187 ARG A O 1
ATOM 1513 N N . LYS A 1 188 ? -2.231 5.878 22.543 1.00 92.94 188 LYS A N 1
ATOM 1514 C CA . LYS A 1 188 ? -2.372 6.258 23.951 1.00 92.94 188 LYS A CA 1
ATOM 1515 C C . LYS A 1 188 ? -3.688 5.787 24.575 1.00 92.94 188 LYS A C 1
ATOM 1517 O O . LYS A 1 188 ? -3.680 5.361 25.724 1.00 92.94 188 LYS A O 1
ATOM 1522 N N . HIS A 1 189 ? -4.793 5.842 23.831 1.00 95.50 189 HIS A N 1
ATOM 1523 C CA . HIS A 1 189 ? -6.133 5.716 24.416 1.00 95.50 189 HIS A CA 1
ATOM 1524 C C . HIS A 1 189 ? -6.870 4.420 24.074 1.00 95.50 189 HIS A C 1
ATOM 1526 O O . HIS A 1 189 ? -7.705 3.985 24.861 1.00 95.50 189 HIS A O 1
ATOM 1532 N N . TYR A 1 190 ? -6.580 3.776 22.942 1.00 96.25 190 TYR A N 1
ATOM 1533 C CA . TYR A 1 190 ? -7.409 2.674 22.446 1.00 96.25 190 TYR A CA 1
ATOM 1534 C C . TYR A 1 190 ? -6.779 1.309 22.654 1.00 96.25 190 TYR A C 1
ATOM 1536 O O . TYR A 1 190 ? -5.590 1.109 22.409 1.00 96.25 190 TYR A O 1
ATOM 1544 N N . LYS A 1 191 ? -7.600 0.344 23.067 1.00 95.62 191 LYS A N 1
ATOM 1545 C CA . LYS A 1 191 ? -7.203 -1.063 23.221 1.00 95.62 191 LYS A CA 1
ATOM 1546 C C . LYS A 1 191 ? -7.099 -1.786 21.879 1.00 95.62 191 LYS A C 1
ATOM 1548 O O . LYS A 1 191 ? -6.220 -2.625 21.723 1.00 95.62 191 LYS A O 1
ATOM 1553 N N . PHE A 1 192 ? -7.953 -1.432 20.921 1.00 96.00 192 PHE A N 1
ATOM 1554 C CA . PHE A 1 192 ? -8.006 -2.038 19.594 1.00 96.00 192 PHE A CA 1
ATOM 1555 C C . PHE A 1 192 ? -8.056 -0.979 18.489 1.00 96.00 192 PHE A C 1
ATOM 1557 O O . PHE A 1 192 ? -8.634 0.097 18.659 1.00 96.00 192 PHE A O 1
ATOM 1564 N N . TYR A 1 193 ? -7.499 -1.323 17.331 1.00 96.06 193 TYR A N 1
ATOM 1565 C CA . TYR A 1 193 ? -7.568 -0.535 16.105 1.00 96.06 193 TYR A CA 1
ATOM 1566 C C . TYR A 1 193 ? -8.059 -1.416 14.953 1.00 96.06 193 TYR A C 1
ATOM 1568 O O . TYR A 1 193 ? -7.568 -2.529 14.772 1.00 96.06 193 TYR A O 1
ATOM 1576 N N . LEU A 1 194 ? -9.030 -0.930 14.177 1.00 97.56 194 LEU A N 1
ATOM 1577 C CA . LEU A 1 194 ? -9.541 -1.643 13.003 1.00 97.56 194 LEU A CA 1
ATOM 1578 C C . LEU A 1 194 ? -8.703 -1.295 11.764 1.00 97.56 194 LEU A C 1
ATOM 1580 O O . LEU A 1 194 ? -8.840 -0.217 11.187 1.00 97.56 194 LEU A O 1
ATOM 1584 N N . SER A 1 195 ? -7.869 -2.230 11.315 1.00 96.62 195 SER A N 1
ATOM 1585 C CA . SER A 1 195 ? -6.965 -2.083 10.164 1.00 96.62 195 SER A CA 1
ATOM 1586 C C . SER A 1 195 ? -7.554 -2.611 8.844 1.00 96.62 195 SER A C 1
ATOM 1588 O O . SER A 1 195 ? -6.851 -3.180 8.015 1.00 96.62 195 SER A O 1
ATOM 1590 N N . PHE A 1 196 ? -8.863 -2.447 8.626 1.00 97.31 196 PHE A N 1
ATOM 1591 C CA . PHE A 1 196 ? -9.544 -3.067 7.484 1.00 97.31 196 PHE A CA 1
ATOM 1592 C C . PHE A 1 196 ? -9.237 -2.429 6.127 1.00 97.31 196 PHE A C 1
ATOM 1594 O O . PHE A 1 196 ? -9.473 -1.234 5.894 1.00 97.31 196 PHE A O 1
ATOM 1601 N N . GLU A 1 197 ? -8.864 -3.278 5.174 1.00 97.12 197 GLU A N 1
ATOM 1602 C CA . GLU A 1 197 ? -8.607 -2.876 3.798 1.00 97.12 197 GLU A CA 1
ATOM 1603 C C . GLU A 1 197 ? -9.857 -2.479 3.024 1.00 97.12 197 GLU A C 1
ATOM 1605 O O . GLU A 1 197 ? -10.966 -2.952 3.280 1.00 97.12 197 GLU A O 1
ATOM 1610 N N . ASN A 1 198 ? -9.671 -1.579 2.055 1.00 96.06 198 ASN A N 1
ATOM 1611 C CA . ASN A 1 198 ? -10.750 -1.078 1.198 1.00 96.06 198 ASN A CA 1
ATOM 1612 C C . ASN A 1 198 ? -11.236 -2.113 0.162 1.00 96.06 198 ASN A C 1
ATOM 1614 O O . ASN A 1 198 ? -12.313 -1.921 -0.400 1.00 96.06 198 ASN A O 1
ATOM 1618 N N . SER A 1 199 ? -10.493 -3.206 -0.020 1.00 96.12 199 SER A N 1
ATOM 1619 C CA . SER A 1 199 ? -10.749 -4.302 -0.954 1.00 96.12 199 SER A CA 1
ATOM 1620 C C . SER A 1 199 ? -10.281 -5.621 -0.345 1.00 96.12 199 SER A C 1
ATOM 1622 O O . SER A 1 199 ? -9.309 -5.645 0.407 1.00 96.12 199 SER A O 1
ATOM 1624 N N . LEU A 1 200 ? -10.949 -6.722 -0.692 1.00 95.62 200 LEU A N 1
ATOM 1625 C CA . LEU A 1 200 ? -10.497 -8.071 -0.347 1.00 95.62 200 LEU A CA 1
ATOM 1626 C C . LEU A 1 200 ? -9.707 -8.646 -1.526 1.00 95.62 200 LEU A C 1
ATOM 1628 O O . LEU A 1 200 ? -10.283 -9.228 -2.443 1.00 95.62 200 LEU A O 1
ATOM 1632 N N . CYS A 1 201 ? -8.393 -8.438 -1.521 1.00 94.38 201 CYS A N 1
ATOM 1633 C CA . CYS A 1 201 ? -7.484 -8.964 -2.537 1.00 94.38 201 CYS A CA 1
ATOM 1634 C C . CYS A 1 201 ? -6.403 -9.823 -1.878 1.00 94.38 201 CYS A C 1
ATOM 1636 O O . CYS A 1 201 ? -5.976 -9.541 -0.759 1.00 94.38 201 CYS A O 1
ATOM 1638 N N . GLN A 1 202 ? -5.968 -10.873 -2.576 1.00 94.75 202 GLN A N 1
ATOM 1639 C CA . GLN A 1 202 ? -4.892 -11.745 -2.111 1.00 94.75 202 GLN A CA 1
ATOM 1640 C C . GLN A 1 202 ? -3.622 -10.927 -1.835 1.00 94.75 202 GLN A C 1
ATOM 1642 O O . GLN A 1 202 ? -3.247 -10.103 -2.662 1.00 94.75 202 GLN A O 1
ATOM 1647 N N . ASP A 1 203 ? -2.980 -11.166 -0.690 1.00 94.00 203 ASP A N 1
ATOM 1648 C CA . ASP A 1 203 ? -1.749 -10.505 -0.219 1.00 94.00 203 ASP A CA 1
ATOM 1649 C C . ASP A 1 203 ? -1.855 -8.982 0.020 1.00 94.00 203 ASP A C 1
ATOM 1651 O O . ASP A 1 203 ? -0.859 -8.336 0.347 1.00 94.00 203 ASP A O 1
ATOM 1655 N N . TYR A 1 204 ? -3.042 -8.378 -0.116 1.00 95.19 204 TYR A N 1
ATOM 1656 C CA . TYR A 1 204 ? -3.223 -6.931 0.023 1.00 95.19 204 TYR A CA 1
ATOM 1657 C C . TYR A 1 204 ? -3.272 -6.518 1.497 1.00 95.19 204 TYR A C 1
ATOM 1659 O O . TYR A 1 204 ? -4.341 -6.432 2.092 1.00 95.19 204 TYR A O 1
ATOM 1667 N N . ILE A 1 205 ? -2.099 -6.293 2.086 1.00 94.62 205 ILE A N 1
ATOM 1668 C CA . ILE A 1 205 ? -1.917 -5.805 3.458 1.00 94.62 205 ILE A CA 1
ATOM 1669 C C . ILE A 1 205 ? -1.128 -4.498 3.384 1.00 94.62 205 ILE A C 1
ATOM 1671 O O . ILE A 1 205 ? -0.001 -4.482 2.886 1.00 94.62 205 ILE A O 1
ATOM 1675 N N . THR A 1 206 ? -1.721 -3.404 3.862 1.00 93.81 206 THR A N 1
ATOM 1676 C CA . THR A 1 206 ? -1.239 -2.046 3.571 1.00 93.81 206 THR A CA 1
ATOM 1677 C C . THR A 1 206 ? -0.698 -1.301 4.795 1.00 93.81 206 THR A C 1
ATOM 1679 O O . THR A 1 206 ? -0.462 -1.886 5.860 1.00 93.81 206 THR A O 1
ATOM 1682 N N . GLU A 1 207 ? -0.551 0.026 4.672 1.00 92.00 207 GLU A N 1
ATOM 1683 C CA . GLU A 1 207 ? -0.227 0.933 5.771 1.00 92.00 207 GLU A CA 1
ATOM 1684 C C . GLU A 1 207 ? -1.170 0.761 6.962 1.00 92.00 207 GLU A C 1
ATOM 1686 O O . GLU A 1 207 ? -0.756 0.942 8.102 1.00 92.00 207 GLU A O 1
ATOM 1691 N N . LYS A 1 208 ? -2.423 0.350 6.725 1.00 93.56 208 LYS A N 1
ATOM 1692 C CA . LYS A 1 208 ? -3.420 0.152 7.788 1.00 93.56 208 LYS A CA 1
ATOM 1693 C C . LYS A 1 208 ? -2.962 -0.865 8.821 1.00 93.56 208 LYS A C 1
ATOM 1695 O O . LYS A 1 208 ? -3.249 -0.693 10.000 1.00 93.56 208 LYS A O 1
ATOM 1700 N N . PHE A 1 209 ? -2.260 -1.908 8.398 1.00 94.06 209 PHE A N 1
ATOM 1701 C CA . PHE A 1 209 ? -1.674 -2.875 9.313 1.00 94.06 209 PHE A CA 1
ATOM 1702 C C . PHE A 1 209 ? -0.268 -2.439 9.732 1.00 94.06 209 PHE A C 1
ATOM 1704 O O . PHE A 1 209 ? -0.015 -2.230 10.917 1.00 94.06 209 PHE A O 1
ATOM 1711 N N . PHE A 1 210 ? 0.629 -2.253 8.761 1.00 91.44 210 PHE A N 1
ATOM 1712 C CA . PHE A 1 210 ? 2.057 -2.089 9.037 1.00 91.44 210 PHE A CA 1
ATOM 1713 C C . PHE A 1 210 ? 2.412 -0.763 9.703 1.00 91.44 210 PHE A C 1
ATOM 1715 O O . PHE A 1 210 ? 3.238 -0.744 10.609 1.00 91.44 210 PHE A O 1
ATOM 1722 N N . PHE A 1 211 ? 1.799 0.336 9.265 1.00 87.94 211 PHE A N 1
ATOM 1723 C CA . PHE A 1 211 ? 2.154 1.678 9.724 1.00 87.94 211 PHE A CA 1
ATOM 1724 C C . PHE A 1 211 ? 1.136 2.259 10.691 1.00 87.94 211 PHE A C 1
ATOM 1726 O O . PHE A 1 211 ? 1.509 3.119 11.467 1.00 87.94 211 PHE A O 1
ATOM 1733 N N . ASN A 1 212 ? -0.118 1.801 10.680 1.00 89.19 212 ASN A N 1
ATOM 1734 C CA . ASN A 1 212 ? -1.168 2.358 11.531 1.00 89.19 212 ASN A CA 1
ATOM 1735 C C . ASN A 1 212 ? -1.460 1.492 12.769 1.00 89.19 212 ASN A C 1
ATOM 1737 O O . ASN A 1 212 ? -1.791 2.037 13.819 1.00 89.19 212 ASN A O 1
ATOM 1741 N N . ALA A 1 213 ? -1.375 0.159 12.660 1.00 90.00 213 ALA A N 1
ATOM 1742 C CA . ALA A 1 213 ? -1.759 -0.754 13.743 1.00 90.00 213 ALA A CA 1
ATOM 1743 C C . ALA A 1 213 ? -0.576 -1.228 14.598 1.00 90.00 213 ALA A C 1
ATOM 1745 O O . ALA A 1 213 ? -0.732 -1.387 15.805 1.00 90.00 213 ALA A O 1
ATOM 1746 N N . LEU A 1 214 ? 0.588 -1.464 13.982 1.00 84.75 214 LEU A N 1
ATOM 1747 C CA . LEU A 1 214 ? 1.782 -2.002 14.650 1.00 84.75 214 LEU A CA 1
ATOM 1748 C C . LEU A 1 214 ? 2.718 -0.938 15.254 1.00 84.75 214 LEU A C 1
ATOM 1750 O O . LEU A 1 214 ? 3.840 -1.273 15.630 1.00 84.75 214 LEU A O 1
ATOM 1754 N N . MET A 1 215 ? 2.283 0.323 15.343 1.00 62.09 215 MET A N 1
ATOM 1755 C CA . MET A 1 215 ? 3.073 1.400 15.960 1.00 62.09 215 MET A CA 1
ATOM 1756 C C . MET A 1 215 ? 3.277 1.216 17.459 1.00 62.09 215 MET A C 1
ATOM 1758 O O . MET A 1 215 ? 2.280 1.138 18.209 1.00 62.09 215 MET A O 1
#

InterPro domains:
  IPR001503 Glycosyl transferase family 10 [PTHR48438] (29-214)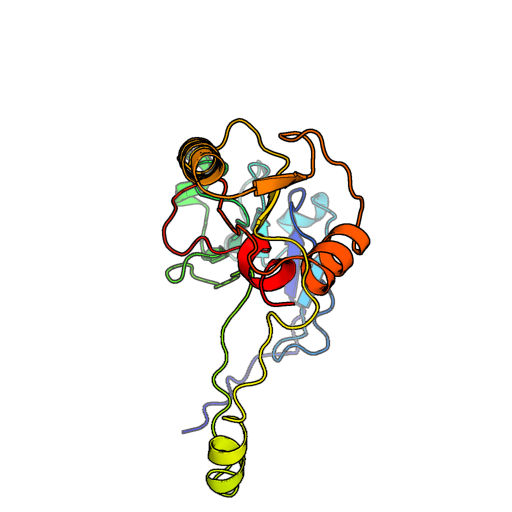
  IPR031481 Fucosyltransferase, N-terminal [PF17039] (12-108)
  IPR038577 GT10-like, C-terminal domain superfamily [G3DSA:3.40.50.11660] (72-215)
  IPR055270 Fucosyltransferase, C-terminal [PF00852] (134-214)